Protein AF-0000000070242057 (afdb_homodimer)

pLDDT: mean 91.42, std 11.2, range [34.47, 98.81]

Foldseek 3Di:
DPPAFAEEEEEALPVVVQVVLQVLCVVRHRYHYHNFLVRLLVPDDQRHAEYEAEQDGPPHGSQNSQVSCVVVVHNYAYEHEYQDDDDPVCVPGDHDYYHHPPDDSVRSNLVVQLSVLVVVLVVLVVVLVVLVVVLVVCVVPDDPVVLVPDPVNVVSVVVNVVSVVVNVVSLVSNDPPCVSVVVVVVVD/DPPAFAEEEEEALPVVVQVVLQVLCVVRHRYHYHNFQVRLLVPDDQRHAEYEAEQDGPPHGSQNSQVSCVVVVHNYAYEYEYQDDDDPVCVPGDHDYYHHPPDDSVRSNLVVQLSVLVVVLVVLVVVLVVLVVVLVVCVVPDDPVVLVPDPVNVVSVVVNVVSVVVNVVSLVSNPPDCVSVVVVVVVD

Radius of gyration: 22.61 Å; Cα contacts (8 Å, |Δi|>4): 598; chains: 2; bounding box: 42×66×50 Å

Solvent-accessible surface area (backbone atoms only — not comparable to full-atom values): 19946 Å² total; per-residue (Å²): 123,79,86,62,61,56,24,34,36,34,30,23,59,49,58,72,59,35,52,50,54,43,61,70,43,46,86,74,30,46,65,46,79,22,62,29,26,65,49,34,59,69,67,60,54,80,74,37,42,32,32,40,28,26,43,85,36,74,98,35,26,25,64,54,43,53,48,50,45,58,74,69,64,44,85,46,40,34,29,40,46,24,74,67,73,75,53,81,73,53,74,80,50,90,51,45,38,67,43,56,53,86,71,51,68,70,57,53,50,50,52,52,49,23,52,52,27,51,54,48,40,54,52,47,52,54,49,47,46,28,51,35,26,49,52,37,40,42,62,74,73,46,56,68,68,60,47,73,70,30,65,65,52,52,49,51,55,49,50,51,55,50,49,46,53,50,47,48,54,33,45,69,45,33,45,73,66,49,46,38,54,51,53,47,55,58,45,100,125,80,86,60,63,57,23,36,37,34,30,22,60,49,57,71,59,34,52,50,54,43,61,72,44,46,84,74,30,45,66,47,77,23,60,29,25,66,51,34,59,68,66,59,54,81,74,37,41,33,34,40,29,25,42,85,36,73,98,35,26,25,62,55,43,53,49,50,45,59,73,69,65,43,86,46,41,34,29,39,46,23,74,66,74,74,54,80,71,54,73,78,49,91,51,46,37,67,44,55,53,85,72,50,70,69,55,53,50,49,53,53,50,28,52,51,30,52,54,48,43,54,53,47,52,53,48,47,47,29,53,38,28,48,51,40,41,42,59,73,70,46,54,69,69,59,48,74,70,28,66,66,52,51,50,52,54,51,49,51,55,50,50,46,52,48,47,48,54,35,45,63,50,30,60,51,60,55,46,38,54,53,52,47,54,59,46,99

Structure (mmCIF, N/CA/C/O backbone):
data_AF-0000000070242057-model_v1
#
loop_
_entity.id
_entity.type
_entity.pdbx_description
1 polymer 'Receiver box response regulator'
#
loop_
_atom_site.group_PDB
_atom_site.id
_atom_site.type_symbol
_atom_site.label_atom_id
_atom_site.label_alt_id
_atom_site.label_comp_id
_atom_site.label_asym_id
_atom_site.label_entity_id
_atom_site.label_seq_id
_atom_site.pdbx_PDB_ins_code
_atom_site.Cartn_x
_atom_site.Cartn_y
_atom_site.Cartn_z
_atom_site.occupancy
_atom_site.B_iso_or_equiv
_atom_site.auth_seq_id
_atom_site.auth_comp_id
_atom_site.auth_asym_id
_atom_site.auth_atom_id
_atom_site.pdbx_PDB_model_num
ATOM 1 N N . MET A 1 1 ? 15.43 2.992 0.849 1 34.66 1 MET A N 1
ATOM 2 C CA . MET A 1 1 ? 14.812 1.776 0.328 1 34.66 1 MET A CA 1
ATOM 3 C C . MET A 1 1 ? 15.789 0.606 0.378 1 34.66 1 MET A C 1
ATOM 5 O O . MET A 1 1 ? 16.844 0.65 -0.248 1 34.66 1 MET A O 1
ATOM 9 N N . THR A 1 2 ? 15.984 -0.044 1.344 1 42.56 2 THR A N 1
ATOM 10 C CA . THR A 1 2 ? 17.109 -0.967 1.451 1 42.56 2 THR A CA 1
ATOM 11 C C . THR A 1 2 ? 17.203 -1.849 0.209 1 42.56 2 THR A C 1
ATOM 13 O O . THR A 1 2 ? 16.188 -2.344 -0.289 1 42.56 2 THR A O 1
ATOM 16 N N . ASP A 1 3 ? 18.172 -1.497 -0.558 1 55.06 3 ASP A N 1
ATOM 17 C CA . ASP A 1 3 ? 18.844 -2.211 -1.637 1 55.06 3 ASP A CA 1
ATOM 18 C C . ASP A 1 3 ? 18.75 -3.723 -1.438 1 55.06 3 ASP A C 1
ATOM 20 O O . ASP A 1 3 ? 19.562 -4.477 -1.979 1 55.06 3 ASP A O 1
ATOM 24 N N . GLU A 1 4 ? 17.891 -4.09 -0.466 1 73.5 4 GLU A N 1
ATOM 25 C CA . GLU A 1 4 ? 18.031 -5.523 -0.214 1 73.5 4 GLU A CA 1
ATOM 26 C C . GLU A 1 4 ? 17.203 -6.34 -1.199 1 73.5 4 GLU A C 1
ATOM 28 O O . GLU A 1 4 ? 16.125 -5.902 -1.623 1 73.5 4 GLU A O 1
ATOM 33 N N . GLN A 1 5 ? 17.797 -7.289 -1.734 1 90.75 5 GLN A N 1
ATOM 34 C CA . GLN A 1 5 ? 17.188 -8.266 -2.623 1 90.75 5 GLN A CA 1
ATOM 35 C C . GLN A 1 5 ? 15.898 -8.82 -2.023 1 90.75 5 GLN A C 1
ATOM 37 O O . GLN A 1 5 ? 15.859 -9.188 -0.848 1 90.75 5 GLN A O 1
ATOM 42 N N . PRO A 1 6 ? 14.812 -8.719 -2.744 1 96.69 6 PRO A N 1
ATOM 43 C CA . PRO A 1 6 ? 13.57 -9.289 -2.217 1 96.69 6 PRO A CA 1
ATOM 44 C C . PRO A 1 6 ? 13.734 -10.75 -1.794 1 96.69 6 PRO A C 1
ATOM 46 O O . PRO A 1 6 ? 14.523 -11.484 -2.391 1 96.69 6 PRO A O 1
ATOM 49 N N . THR A 1 7 ? 13.047 -11.141 -0.817 1 98.06 7 THR A N 1
ATOM 50 C CA . THR A 1 7 ? 13.102 -12.5 -0.296 1 98.06 7 THR A CA 1
ATOM 51 C C . THR A 1 7 ? 11.898 -13.312 -0.778 1 98.06 7 THR A C 1
ATOM 53 O O . THR A 1 7 ? 10.75 -12.875 -0.644 1 98.06 7 THR A O 1
ATOM 56 N N . VAL A 1 8 ? 12.172 -14.508 -1.329 1 98.56 8 VAL A N 1
ATOM 57 C CA . VAL A 1 8 ? 11.133 -15.383 -1.854 1 98.56 8 VAL A CA 1
ATOM 58 C C . VAL A 1 8 ? 11.109 -16.688 -1.068 1 98.56 8 VAL A C 1
ATOM 60 O O . VAL A 1 8 ? 12.156 -17.328 -0.877 1 98.56 8 VAL A O 1
ATOM 63 N N . LEU A 1 9 ? 9.961 -17.062 -0.534 1 98.81 9 LEU A N 1
ATOM 64 C CA . LEU A 1 9 ? 9.773 -18.359 0.116 1 98.81 9 LEU A CA 1
ATOM 65 C C . LEU A 1 9 ? 9.125 -19.359 -0.834 1 98.81 9 LEU A C 1
ATOM 67 O O . LEU A 1 9 ? 8.023 -19.109 -1.338 1 98.81 9 LEU A O 1
ATOM 71 N N . VAL A 1 10 ? 9.82 -20.422 -1.134 1 98.81 10 VAL A N 1
ATOM 72 C CA . VAL A 1 10 ? 9.281 -21.5 -1.978 1 98.81 10 VAL A CA 1
ATOM 73 C C . VAL A 1 10 ? 8.766 -22.625 -1.104 1 98.81 10 VAL A C 1
ATOM 75 O O . VAL A 1 10 ? 9.516 -23.203 -0.312 1 98.81 10 VAL A O 1
ATOM 78 N N . VAL A 1 11 ? 7.457 -22.969 -1.276 1 98.81 11 VAL A N 1
ATOM 79 C CA . VAL A 1 11 ? 6.809 -23.953 -0.419 1 98.81 11 VAL A CA 1
ATOM 80 C C . VAL A 1 11 ? 6.227 -25.078 -1.272 1 98.81 11 VAL A C 1
ATOM 82 O O . VAL A 1 11 ? 5.293 -24.859 -2.049 1 98.81 11 VAL A O 1
ATOM 85 N N . ASP A 1 12 ? 6.691 -26.219 -1.149 1 98.44 12 ASP A N 1
ATOM 86 C CA . ASP A 1 12 ? 6.227 -27.422 -1.842 1 98.44 12 ASP A CA 1
ATOM 87 C C . ASP A 1 12 ? 6.633 -28.688 -1.089 1 98.44 12 ASP A C 1
ATOM 89 O O . ASP A 1 12 ? 7.754 -28.766 -0.578 1 98.44 12 ASP A O 1
ATOM 93 N N . ASP A 1 13 ? 5.742 -29.656 -1.029 1 98.12 13 ASP A N 1
ATOM 94 C CA . ASP A 1 13 ? 6.066 -30.859 -0.264 1 98.12 13 ASP A CA 1
ATOM 95 C C . ASP A 1 13 ? 6.926 -31.812 -1.085 1 98.12 13 ASP A C 1
ATOM 97 O O . ASP A 1 13 ? 7.391 -32.844 -0.571 1 98.12 13 ASP A O 1
ATOM 101 N N . GLU A 1 14 ? 7.141 -31.578 -2.328 1 97.44 14 GLU A N 1
ATOM 102 C CA . GLU A 1 14 ? 8.078 -32.312 -3.162 1 97.44 14 GLU A CA 1
ATOM 103 C C . GLU A 1 14 ? 9.445 -31.641 -3.195 1 97.44 14 GLU A C 1
ATOM 105 O O . GLU A 1 14 ? 9.656 -30.688 -3.957 1 97.44 14 GLU A O 1
ATOM 110 N N . PRO A 1 15 ? 10.43 -32.125 -2.432 1 97.81 15 PRO A N 1
ATOM 111 C CA . PRO A 1 15 ? 11.727 -31.469 -2.258 1 97.81 15 PRO A CA 1
ATOM 112 C C . PRO A 1 15 ? 12.422 -31.188 -3.586 1 97.81 15 PRO A C 1
ATOM 114 O O . PRO A 1 15 ? 13.055 -30.141 -3.74 1 97.81 15 PRO A O 1
ATOM 117 N N . GLU A 1 16 ? 12.32 -32.156 -4.539 1 97.81 16 GLU A N 1
ATOM 118 C CA . GLU A 1 16 ? 12.977 -31.969 -5.828 1 97.81 16 GLU A CA 1
ATOM 119 C C . GLU A 1 16 ? 12.453 -30.734 -6.547 1 97.81 16 GLU A C 1
ATOM 121 O O . GLU A 1 16 ? 13.227 -29.953 -7.105 1 97.81 16 GLU A O 1
ATOM 126 N N . LEU A 1 17 ? 11.211 -30.594 -6.5 1 97.69 17 LEU A N 1
ATOM 127 C CA . LEU A 1 17 ? 10.586 -29.453 -7.152 1 97.69 17 LEU A CA 1
ATOM 128 C C . LEU A 1 17 ? 10.906 -28.156 -6.406 1 97.69 17 LEU A C 1
ATOM 130 O O . LEU A 1 17 ? 11.188 -27.125 -7.023 1 97.69 17 LEU A O 1
ATOM 134 N N . THR A 1 18 ? 10.797 -28.188 -5.082 1 98.19 18 THR A N 1
ATOM 135 C CA . THR A 1 18 ? 11.125 -27.047 -4.238 1 98.19 18 THR A CA 1
ATOM 136 C C . THR A 1 18 ? 12.539 -26.547 -4.527 1 98.19 18 THR A C 1
ATOM 138 O O . THR A 1 18 ? 12.75 -25.359 -4.746 1 98.19 18 THR A O 1
ATOM 141 N N . ASP A 1 19 ? 13.477 -27.453 -4.598 1 98.44 19 ASP A N 1
ATOM 142 C CA . ASP A 1 19 ? 14.883 -27.125 -4.828 1 98.44 19 ASP A CA 1
ATOM 143 C C . ASP A 1 19 ? 15.086 -26.562 -6.238 1 98.44 19 ASP A C 1
ATOM 145 O O . ASP A 1 19 ? 15.891 -25.656 -6.441 1 98.44 19 ASP A O 1
ATOM 149 N N . LEU A 1 20 ? 14.375 -27.172 -7.184 1 98.44 20 LEU A N 1
ATOM 150 C CA . LEU A 1 20 ? 14.477 -26.719 -8.562 1 98.44 20 LEU A CA 1
ATOM 151 C C . LEU A 1 20 ? 14.023 -25.266 -8.695 1 98.44 20 LEU A C 1
ATOM 153 O O . LEU A 1 20 ? 14.742 -24.438 -9.266 1 98.44 20 LEU A O 1
ATOM 157 N N . TYR A 1 21 ? 12.875 -24.953 -8.133 1 98.56 21 TYR A N 1
ATOM 158 C CA . TYR A 1 21 ? 12.352 -23.594 -8.188 1 98.56 21 TYR A CA 1
ATOM 159 C C . TYR A 1 21 ? 13.289 -22.625 -7.477 1 98.56 21 TYR A C 1
ATOM 161 O O . TYR A 1 21 ? 13.516 -21.5 -7.949 1 98.56 21 TYR A O 1
ATOM 169 N N . ALA A 1 22 ? 13.805 -23.031 -6.336 1 98.62 22 ALA A N 1
ATOM 170 C CA . ALA A 1 22 ? 14.758 -22.188 -5.598 1 98.62 22 ALA A CA 1
ATOM 171 C C . ALA A 1 22 ? 15.977 -21.859 -6.457 1 98.62 22 ALA A C 1
ATOM 173 O O . ALA A 1 22 ? 16.406 -20.703 -6.527 1 98.62 22 ALA A O 1
ATOM 174 N N . THR A 1 23 ? 16.484 -22.828 -7.148 1 98.38 23 THR A N 1
ATOM 175 C CA . THR A 1 23 ? 17.656 -22.656 -8 1 98.38 23 THR A CA 1
ATOM 176 C C . THR A 1 23 ? 17.375 -21.656 -9.125 1 98.38 23 THR A C 1
ATOM 178 O O . THR A 1 23 ? 18.203 -20.812 -9.438 1 98.38 23 THR A O 1
ATOM 181 N N . TRP A 1 24 ? 16.156 -21.797 -9.703 1 98.25 24 TRP A N 1
ATOM 182 C CA . TRP A 1 24 ? 15.773 -20.922 -10.797 1 98.25 24 TRP A CA 1
ATOM 183 C C . TRP A 1 24 ? 15.766 -19.453 -10.344 1 98.25 24 TRP A C 1
ATOM 185 O O . TRP A 1 24 ? 16.078 -18.562 -11.133 1 98.25 24 TRP A O 1
ATOM 195 N N . LEU A 1 25 ? 15.469 -19.234 -9.039 1 98.25 25 LEU A N 1
ATOM 196 C CA . LEU A 1 25 ? 15.18 -17.875 -8.578 1 98.25 25 LEU A CA 1
ATOM 197 C C . LEU A 1 25 ? 16.391 -17.281 -7.859 1 98.25 25 LEU A C 1
ATOM 199 O O . LEU A 1 25 ? 16.438 -16.062 -7.641 1 98.25 25 LEU A O 1
ATOM 203 N N . GLU A 1 26 ? 17.391 -17.984 -7.535 1 96.69 26 GLU A N 1
ATOM 204 C CA . GLU A 1 26 ? 18.5 -17.609 -6.664 1 96.69 26 GLU A CA 1
ATOM 205 C C . GLU A 1 26 ? 19.328 -16.484 -7.285 1 96.69 26 GLU A C 1
ATOM 207 O O . GLU A 1 26 ? 20 -15.734 -6.574 1 96.69 26 GLU A O 1
ATOM 212 N N . SER A 1 27 ? 19.312 -16.359 -8.57 1 94.06 27 SER A N 1
ATOM 213 C CA . SER A 1 27 ? 20.125 -15.352 -9.234 1 94.06 27 SER A CA 1
ATOM 214 C C . SER A 1 27 ? 19.625 -13.945 -8.945 1 94.06 27 SER A C 1
ATOM 216 O O . SER A 1 27 ? 20.391 -12.984 -8.992 1 94.06 27 SER A O 1
ATOM 218 N N . GLY A 1 28 ? 18.406 -13.844 -8.609 1 95.38 28 GLY A N 1
ATOM 219 C CA . GLY A 1 28 ? 17.859 -12.5 -8.484 1 95.38 28 GLY A CA 1
ATOM 220 C C . GLY A 1 28 ? 17.234 -12.234 -7.133 1 95.38 28 GLY A C 1
ATOM 221 O O . GLY A 1 28 ? 16.891 -11.094 -6.812 1 95.38 28 GLY A O 1
ATOM 222 N N . TYR A 1 29 ? 17.109 -13.297 -6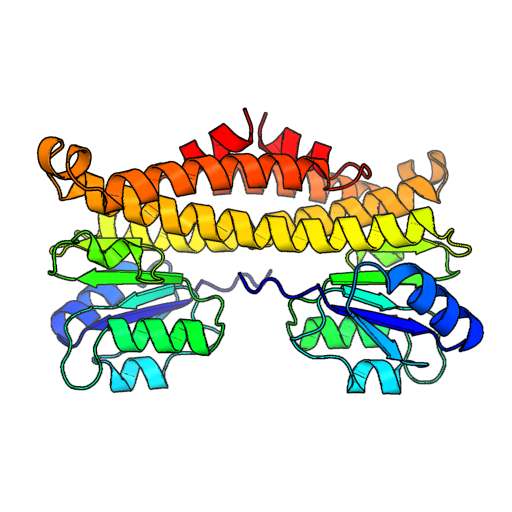.324 1 97.88 29 TYR A N 1
ATOM 223 C CA . TYR A 1 29 ? 16.359 -13.148 -5.082 1 97.88 29 TYR A CA 1
ATOM 224 C C . TYR A 1 29 ? 17.047 -13.891 -3.939 1 97.88 29 TYR A C 1
ATOM 226 O O . TYR A 1 29 ? 17.875 -14.766 -4.172 1 97.88 29 TYR A O 1
ATOM 234 N N . ASP A 1 30 ? 16.875 -13.438 -2.721 1 97.94 30 ASP A N 1
ATOM 235 C CA . ASP A 1 30 ? 17.141 -14.266 -1.548 1 97.94 30 ASP A CA 1
ATOM 236 C C . ASP A 1 30 ? 16.062 -15.336 -1.371 1 97.94 30 ASP A C 1
ATOM 238 O O . ASP A 1 30 ? 14.898 -15.008 -1.106 1 97.94 30 ASP A O 1
ATOM 242 N N . VAL A 1 31 ? 16.422 -16.547 -1.533 1 98.5 31 VAL A N 1
ATOM 243 C CA . VAL A 1 31 ? 15.406 -17.594 -1.598 1 98.5 31 VAL A CA 1
ATOM 244 C C . VAL A 1 31 ? 15.477 -18.453 -0.337 1 98.5 31 VAL A C 1
ATOM 246 O O . VAL A 1 31 ? 16.562 -18.859 0.096 1 98.5 31 VAL A O 1
ATOM 249 N N . ARG A 1 32 ? 14.375 -18.672 0.266 1 98.44 32 ARG A N 1
ATOM 250 C CA . ARG A 1 32 ? 14.164 -19.625 1.349 1 98.44 32 ARG A CA 1
ATOM 251 C C . ARG A 1 32 ? 13.219 -20.734 0.918 1 98.44 32 ARG A C 1
ATOM 253 O O . ARG A 1 32 ? 12.438 -20.578 -0.021 1 98.44 32 ARG A O 1
ATOM 260 N N . THR A 1 33 ? 13.359 -21.844 1.621 1 98.62 33 THR A N 1
ATOM 261 C CA . THR A 1 33 ? 12.555 -22.984 1.222 1 98.62 33 THR A CA 1
ATOM 262 C C . THR A 1 33 ? 11.812 -23.578 2.424 1 98.62 33 THR A C 1
ATOM 264 O O . THR A 1 33 ? 12.242 -23.406 3.566 1 98.62 33 THR A O 1
ATOM 267 N N . ALA A 1 34 ? 10.672 -24.078 2.182 1 98.69 34 ALA A N 1
ATOM 268 C CA . ALA A 1 34 ? 9.891 -24.906 3.092 1 98.69 34 ALA A CA 1
ATOM 269 C C . ALA A 1 34 ? 9.352 -26.156 2.381 1 98.69 34 ALA A C 1
ATOM 271 O O . ALA A 1 34 ? 8.773 -26.047 1.296 1 98.69 34 ALA A O 1
ATOM 272 N N . TYR A 1 35 ? 9.445 -27.312 2.934 1 98.38 35 TYR A N 1
ATOM 273 C CA . TYR A 1 35 ? 9.148 -28.562 2.254 1 98.38 35 TYR A CA 1
ATOM 274 C C . TYR A 1 35 ? 7.797 -29.109 2.699 1 98.38 35 TYR A C 1
ATOM 276 O O . TYR A 1 35 ? 7.559 -30.328 2.629 1 98.38 35 TYR A O 1
ATOM 284 N N . GLY A 1 36 ? 6.984 -28.234 3.186 1 97.75 36 GLY A N 1
ATOM 285 C CA . GLY A 1 36 ? 5.633 -28.562 3.613 1 97.75 36 GLY A CA 1
ATOM 286 C C . GLY A 1 36 ? 4.922 -27.406 4.285 1 97.75 36 GLY A C 1
ATOM 287 O O . GLY A 1 36 ? 5.531 -26.359 4.547 1 97.75 36 GLY A O 1
ATOM 288 N N . GLY A 1 37 ? 3.617 -27.594 4.57 1 97.62 37 GLY A N 1
ATOM 289 C CA . GLY A 1 37 ? 2.771 -26.547 5.137 1 97.62 37 GLY A CA 1
ATOM 290 C C . GLY A 1 37 ? 3.227 -26.094 6.508 1 97.62 37 GLY A C 1
ATOM 291 O O . GLY A 1 37 ? 3.396 -24.891 6.746 1 97.62 37 GLY A O 1
ATOM 292 N N . PRO A 1 38 ? 3.438 -27.141 7.395 1 97.88 38 PRO A N 1
ATOM 293 C CA . PRO A 1 38 ? 3.842 -26.75 8.75 1 97.88 38 PRO A CA 1
ATOM 294 C C . PRO A 1 38 ? 5.145 -25.953 8.766 1 97.88 38 PRO A C 1
ATOM 296 O O . PRO A 1 38 ? 5.242 -24.938 9.477 1 97.88 38 PRO A O 1
ATOM 299 N N . GLU A 1 39 ? 6.062 -26.328 7.965 1 98.12 39 GLU A N 1
ATOM 300 C CA . GLU A 1 39 ? 7.332 -25.609 7.875 1 98.12 39 GLU A CA 1
ATOM 301 C C . GLU A 1 39 ? 7.141 -24.219 7.281 1 98.12 39 GLU A C 1
ATOM 303 O O . GLU A 1 39 ? 7.797 -23.266 7.703 1 98.12 39 GLU A O 1
ATOM 308 N N . ALA A 1 40 ? 6.301 -24.125 6.281 1 98.5 40 ALA A N 1
ATOM 309 C CA . ALA A 1 40 ? 6.008 -22.844 5.664 1 98.5 40 ALA A CA 1
ATOM 310 C C . ALA A 1 40 ? 5.469 -21.844 6.691 1 98.5 40 ALA A C 1
ATOM 312 O O . ALA A 1 40 ? 5.93 -20.703 6.766 1 98.5 40 ALA A O 1
ATOM 313 N N . VAL A 1 41 ? 4.496 -22.266 7.547 1 97.62 41 VAL A N 1
ATOM 314 C CA . VAL A 1 41 ? 3.875 -21.422 8.562 1 97.62 41 VAL A CA 1
ATOM 315 C C . VAL A 1 41 ? 4.93 -20.953 9.562 1 97.62 41 VAL A C 1
ATOM 317 O O . VAL A 1 41 ? 4.918 -19.797 10 1 97.62 41 VAL A O 1
ATOM 320 N N . GLU A 1 42 ? 5.844 -21.812 9.852 1 97.25 42 GLU A N 1
ATOM 321 C CA . GLU A 1 42 ? 6.914 -21.484 10.789 1 97.25 42 GLU A CA 1
ATOM 322 C C . GLU A 1 42 ? 7.875 -20.453 10.203 1 97.25 42 GLU A C 1
ATOM 324 O O . GLU A 1 42 ? 8.391 -19.609 10.922 1 97.25 42 GLU A O 1
ATOM 329 N N . ARG A 1 43 ? 8.078 -20.516 8.938 1 97.06 43 ARG A N 1
ATOM 330 C CA . ARG A 1 43 ? 9.102 -19.703 8.297 1 97.06 43 ARG A CA 1
ATOM 331 C C . ARG A 1 43 ? 8.539 -18.359 7.848 1 97.06 43 ARG A C 1
ATOM 333 O O . ARG A 1 43 ? 9.289 -17.406 7.605 1 97.06 43 ARG A O 1
ATOM 340 N N . LEU A 1 44 ? 7.305 -18.297 7.727 1 96.75 44 LEU A N 1
ATOM 341 C CA . LEU A 1 44 ? 6.664 -17.062 7.289 1 96.75 44 LEU A CA 1
ATOM 342 C C . LEU A 1 44 ? 6.895 -15.945 8.305 1 96.75 44 LEU A C 1
ATOM 344 O O . LEU A 1 44 ? 6.77 -16.156 9.516 1 96.75 44 LEU A O 1
ATOM 348 N N . ASN A 1 45 ? 7.305 -14.789 7.859 1 94.56 45 ASN A N 1
ATOM 349 C CA . ASN A 1 45 ? 7.473 -13.586 8.664 1 94.56 45 ASN A CA 1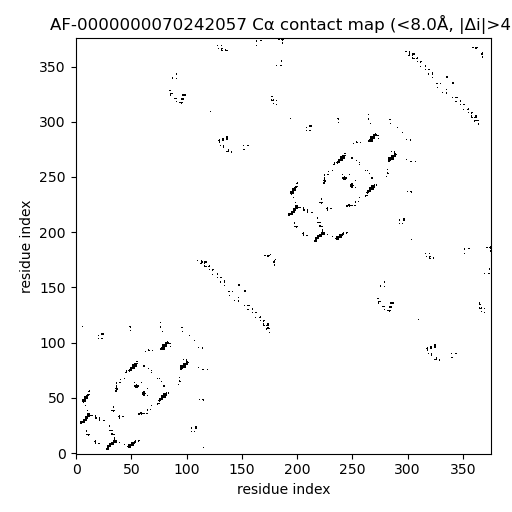
ATOM 350 C C . ASN A 1 45 ? 7.422 -12.328 7.797 1 94.56 45 ASN A C 1
ATOM 352 O O . ASN A 1 45 ? 7.188 -12.406 6.59 1 94.56 45 ASN A O 1
ATOM 356 N N . GLU A 1 46 ? 7.703 -11.203 8.375 1 89.69 46 GLU A N 1
ATOM 357 C CA . GLU A 1 46 ? 7.52 -9.914 7.719 1 89.69 46 GLU A CA 1
ATOM 358 C C . GLU A 1 46 ? 8.586 -9.688 6.652 1 89.69 46 GLU A C 1
ATOM 360 O O . GLU A 1 46 ? 8.445 -8.805 5.801 1 89.69 46 GLU A O 1
ATOM 365 N N . ASP A 1 47 ? 9.656 -10.508 6.676 1 93.12 47 ASP A N 1
ATOM 366 C CA . ASP A 1 47 ? 10.773 -10.289 5.766 1 93.12 47 ASP A CA 1
ATOM 367 C C . ASP A 1 47 ? 10.539 -10.992 4.43 1 93.12 47 ASP A C 1
ATOM 369 O O . ASP A 1 47 ? 11.281 -10.773 3.469 1 93.12 47 ASP A O 1
ATOM 373 N N . ILE A 1 48 ? 9.547 -11.828 4.363 1 97.12 48 ILE A N 1
ATOM 374 C CA . ILE A 1 48 ? 9.242 -12.531 3.119 1 97.12 48 ILE A CA 1
ATOM 375 C C . ILE A 1 48 ? 8.414 -11.625 2.207 1 97.12 48 ILE A C 1
ATOM 377 O O . ILE A 1 48 ? 7.332 -11.172 2.582 1 97.12 48 ILE A O 1
ATOM 381 N N . ASP A 1 49 ? 8.945 -11.414 1.014 1 97.31 49 ASP A N 1
ATOM 382 C CA . ASP A 1 49 ? 8.258 -10.531 0.082 1 97.31 49 ASP A CA 1
ATOM 383 C C . ASP A 1 49 ? 7.262 -11.305 -0.78 1 97.31 49 ASP A C 1
ATOM 385 O O . ASP A 1 49 ? 6.156 -10.828 -1.041 1 97.31 49 ASP A O 1
ATOM 389 N N . VAL A 1 50 ? 7.695 -12.445 -1.191 1 97.94 50 VAL A N 1
ATOM 390 C CA . VAL A 1 50 ? 6.867 -13.281 -2.051 1 97.94 50 VAL A CA 1
ATOM 391 C C . VAL A 1 50 ? 6.914 -14.727 -1.56 1 97.94 50 VAL A C 1
ATOM 393 O O . VAL A 1 50 ? 7.977 -15.227 -1.168 1 97.94 50 VAL A O 1
ATOM 396 N N . ALA A 1 51 ? 5.809 -15.391 -1.579 1 98.69 51 ALA A N 1
ATOM 397 C CA . ALA A 1 51 ? 5.75 -16.812 -1.293 1 98.69 51 ALA A CA 1
ATOM 398 C C . ALA A 1 51 ? 5.145 -17.594 -2.463 1 98.69 51 ALA A C 1
ATOM 400 O O . ALA A 1 51 ? 4.082 -17.219 -2.969 1 98.69 51 ALA A O 1
ATOM 401 N N . LEU A 1 52 ? 5.84 -18.547 -2.949 1 98.75 52 LEU A N 1
ATOM 402 C CA . LEU A 1 52 ? 5.312 -19.547 -3.883 1 98.75 52 LEU A CA 1
ATOM 403 C C . LEU A 1 52 ? 4.805 -20.781 -3.141 1 98.75 52 LEU A C 1
ATOM 405 O O . LEU A 1 52 ? 5.582 -21.469 -2.477 1 98.75 52 LEU A O 1
ATOM 409 N N . VAL A 1 53 ? 3.541 -21.047 -3.279 1 98.75 53 VAL A N 1
ATOM 410 C CA . VAL A 1 53 ? 2.951 -22.047 -2.391 1 98.75 53 VAL A CA 1
ATOM 411 C C . VAL A 1 53 ? 2.205 -23.094 -3.211 1 98.75 53 VAL A C 1
ATOM 413 O O . VAL A 1 53 ? 1.321 -22.75 -4.004 1 98.75 53 VAL A O 1
ATOM 416 N N . ASP A 1 54 ? 2.549 -24.359 -3.043 1 98.44 54 ASP A N 1
ATOM 417 C CA . ASP A 1 54 ? 1.734 -25.453 -3.566 1 98.44 54 ASP A CA 1
ATOM 418 C C . ASP A 1 54 ? 0.437 -25.594 -2.775 1 98.44 54 ASP A C 1
ATOM 420 O O . ASP A 1 54 ? 0.445 -25.547 -1.544 1 98.44 54 ASP A O 1
ATOM 424 N N . ARG A 1 55 ? -0.616 -25.781 -3.426 1 96.75 55 ARG A N 1
ATOM 425 C CA . ARG A 1 55 ? -1.92 -25.828 -2.771 1 96.75 55 ARG A CA 1
ATOM 426 C C . ARG A 1 55 ? -2.15 -27.172 -2.09 1 96.75 55 ARG A C 1
ATOM 428 O O . ARG A 1 55 ? -2.693 -27.234 -0.985 1 96.75 55 ARG A O 1
ATOM 435 N N . LEU A 1 56 ? -1.782 -28.234 -2.824 1 96.56 56 LEU A N 1
ATOM 436 C CA . LEU A 1 56 ? -2.033 -29.578 -2.293 1 96.56 56 LEU A CA 1
ATOM 437 C C . LEU A 1 56 ? -0.816 -30.094 -1.535 1 96.56 56 LEU A C 1
ATOM 439 O O . LEU A 1 56 ? 0.195 -30.453 -2.145 1 96.56 56 LEU A O 1
ATOM 443 N N . MET A 1 57 ? -0.866 -30.031 -0.311 1 97.56 57 MET A N 1
ATOM 444 C CA . MET A 1 57 ? 0.162 -30.578 0.573 1 97.56 57 MET A CA 1
ATOM 445 C C . MET A 1 57 ? -0.467 -31.297 1.76 1 97.56 57 MET A C 1
ATOM 447 O O . MET A 1 57 ? -1.547 -30.922 2.219 1 97.56 57 MET A O 1
ATOM 451 N N . PRO A 1 58 ? 0.217 -32.375 2.268 1 96.12 58 PRO A N 1
ATOM 452 C CA . PRO A 1 58 ? -0.301 -33.062 3.453 1 96.12 58 PRO A CA 1
ATOM 453 C C . PRO A 1 58 ? -0.228 -32.188 4.715 1 96.12 58 PRO A C 1
ATOM 455 O O . PRO A 1 58 ? 0.578 -31.25 4.781 1 96.12 58 PRO A O 1
ATOM 458 N N . GLN A 1 59 ? -1.159 -32.531 5.746 1 95.06 59 GLN A N 1
ATOM 459 C CA . GLN A 1 59 ? -1.21 -31.859 7.039 1 95.06 59 GLN A CA 1
ATOM 460 C C . GLN A 1 59 ? -1.752 -30.453 6.902 1 95.06 59 GLN A C 1
ATOM 462 O O . GLN A 1 59 ? -2.961 -30.25 6.766 1 95.06 59 GLN A O 1
ATOM 467 N N . THR A 1 60 ? -0.843 -29.516 6.523 1 95.56 60 THR A N 1
ATOM 468 C CA . THR A 1 60 ? -1.24 -28.125 6.273 1 95.56 60 THR A CA 1
ATOM 469 C C . THR A 1 60 ? -1.217 -27.828 4.777 1 95.56 60 THR A C 1
ATOM 471 O O . THR A 1 60 ? -0.154 -27.844 4.152 1 95.56 60 THR A O 1
ATOM 474 N N . SER A 1 61 ? -2.359 -27.5 4.277 1 96.25 61 SER A N 1
ATOM 475 C CA . SER A 1 61 ? -2.486 -27.266 2.842 1 96.25 61 SER A CA 1
ATOM 476 C C . SER A 1 61 ? -1.985 -25.875 2.465 1 96.25 61 SER A C 1
ATOM 478 O O . SER A 1 61 ? -1.789 -25.031 3.334 1 96.25 61 SER A O 1
ATOM 480 N N . GLY A 1 62 ? -1.771 -25.672 1.194 1 97.56 62 GLY A N 1
ATOM 481 C CA . GLY A 1 62 ? -1.4 -24.359 0.723 1 97.56 62 GLY A CA 1
ATOM 482 C C . GLY A 1 62 ? -2.438 -23.297 1.044 1 97.56 62 GLY A C 1
ATOM 483 O O . GLY A 1 62 ? -2.092 -22.141 1.334 1 97.56 62 GLY A O 1
ATOM 484 N N . ASP A 1 63 ? -3.734 -23.641 1.015 1 96.31 63 ASP A N 1
ATOM 485 C CA . ASP A 1 63 ? -4.805 -22.719 1.38 1 96.31 63 ASP A CA 1
ATOM 486 C C . ASP A 1 63 ? -4.66 -22.25 2.83 1 96.31 63 ASP A C 1
ATOM 488 O O . ASP A 1 63 ? -4.895 -21.094 3.143 1 96.31 63 ASP A O 1
ATOM 492 N N . GLU A 1 64 ? -4.312 -23.188 3.646 1 97.12 64 GLU A N 1
ATOM 493 C CA . GLU A 1 64 ? -4.121 -22.859 5.055 1 97.12 64 GLU A CA 1
ATOM 494 C C . GLU A 1 64 ? -2.904 -21.969 5.254 1 97.12 64 GLU A C 1
ATOM 496 O O . GLU A 1 64 ? -2.924 -21.062 6.094 1 97.12 64 GLU A O 1
ATOM 501 N N . VAL A 1 65 ? -1.854 -22.25 4.488 1 97.81 65 VAL A N 1
ATOM 502 C CA . VAL A 1 65 ? -0.684 -21.375 4.523 1 97.81 65 VAL A CA 1
ATOM 503 C C . VAL A 1 65 ? -1.082 -19.953 4.113 1 97.81 65 VAL A C 1
ATOM 505 O O . VAL A 1 65 ? -0.701 -18.984 4.77 1 97.81 65 VAL A O 1
ATOM 508 N N . LEU A 1 66 ? -1.821 -19.812 3.014 1 97.44 66 LEU A N 1
ATOM 509 C CA . LEU A 1 66 ? -2.34 -18.547 2.537 1 97.44 66 LEU A CA 1
ATOM 510 C C . LEU A 1 66 ? -3.127 -17.828 3.633 1 97.44 66 LEU A C 1
ATOM 512 O O . LEU A 1 66 ? -2.928 -16.641 3.875 1 97.44 66 LEU A O 1
ATOM 516 N N . ASP A 1 67 ? -3.98 -18.578 4.324 1 96.31 67 ASP A N 1
ATOM 517 C CA . ASP A 1 67 ? -4.785 -18.016 5.406 1 96.31 67 ASP A CA 1
ATOM 518 C C . ASP A 1 67 ? -3.9 -17.453 6.516 1 96.31 67 ASP A C 1
ATOM 520 O O . ASP A 1 67 ? -4.207 -16.406 7.094 1 96.31 67 ASP A O 1
ATOM 524 N N . HIS A 1 68 ? -2.871 -18.141 6.809 1 95.94 68 HIS A N 1
ATOM 525 C CA . HIS A 1 68 ? -1.94 -17.703 7.84 1 95.94 68 HIS A CA 1
ATOM 526 C C . HIS A 1 68 ? -1.28 -16.375 7.453 1 95.94 68 HIS A C 1
ATOM 528 O O . HIS A 1 68 ? -1.147 -15.477 8.281 1 95.94 68 HIS A O 1
ATOM 534 N N . VAL A 1 69 ? -0.84 -16.281 6.219 1 95.88 69 VAL A N 1
ATOM 535 C CA . VAL A 1 69 ? -0.207 -15.062 5.723 1 95.88 69 VAL A CA 1
ATOM 536 C C . VAL A 1 69 ? -1.154 -13.875 5.898 1 95.88 69 VAL A C 1
ATOM 538 O O . VAL A 1 69 ? -0.75 -12.82 6.379 1 95.88 69 VAL A O 1
ATOM 541 N N . ARG A 1 70 ? -2.43 -14.055 5.602 1 94.88 70 ARG A N 1
ATOM 542 C CA . ARG A 1 70 ? -3.418 -12.984 5.625 1 94.88 70 ARG A CA 1
ATOM 543 C C . ARG A 1 70 ? -3.822 -12.641 7.055 1 94.88 70 ARG A C 1
ATOM 545 O O . ARG A 1 70 ? -3.988 -11.469 7.395 1 94.88 70 ARG A O 1
ATOM 552 N N . ALA A 1 71 ? -3.912 -13.672 7.859 1 93.06 71 ALA A N 1
ATOM 553 C CA . ALA A 1 71 ? -4.281 -13.461 9.258 1 93.06 71 ALA A CA 1
ATOM 554 C C . ALA A 1 71 ? -3.205 -12.656 9.992 1 93.06 71 ALA A C 1
ATOM 556 O O . ALA A 1 71 ? -3.514 -11.859 10.875 1 93.06 71 ALA A O 1
ATOM 557 N N . ALA A 1 72 ? -1.984 -12.867 9.586 1 90.81 72 ALA A N 1
ATOM 558 C CA . ALA A 1 72 ? -0.868 -12.188 10.234 1 90.81 72 ALA A CA 1
ATOM 559 C C . ALA A 1 72 ? -0.673 -10.781 9.664 1 90.81 72 ALA A C 1
ATOM 561 O O . ALA A 1 72 ? 0.144 -10.008 10.164 1 90.81 72 ALA A O 1
ATOM 562 N N . ASP A 1 73 ? -1.426 -10.469 8.578 1 87.06 73 ASP A N 1
ATOM 563 C CA . ASP A 1 73 ? -1.39 -9.172 7.914 1 87.06 73 ASP A CA 1
ATOM 564 C C . ASP A 1 73 ? 0.01 -8.867 7.383 1 87.06 73 ASP A C 1
ATOM 566 O O . ASP A 1 73 ? 0.495 -7.738 7.512 1 87.06 73 ASP A O 1
ATOM 570 N N . TYR A 1 74 ? 0.716 -9.898 6.918 1 88.25 74 TYR A N 1
ATOM 571 C CA . TYR A 1 74 ? 2.002 -9.703 6.258 1 88.25 74 TYR A CA 1
ATOM 572 C C . TYR A 1 74 ? 1.819 -9.062 4.887 1 88.25 74 TYR A C 1
ATOM 574 O O . TYR A 1 74 ? 0.856 -9.367 4.18 1 88.25 74 TYR A O 1
ATOM 582 N N . ASP A 1 75 ? 2.752 -8.188 4.531 1 88.12 75 ASP A N 1
ATOM 583 C CA . ASP A 1 75 ? 2.758 -7.625 3.188 1 88.12 75 ASP A CA 1
ATOM 584 C C . ASP A 1 75 ? 3.375 -8.602 2.186 1 88.12 75 ASP A C 1
ATOM 586 O O . ASP A 1 75 ? 4.008 -8.18 1.214 1 88.12 75 ASP A O 1
ATOM 590 N N . CYS A 1 76 ? 3.213 -9.812 2.404 1 95.31 76 CYS A N 1
ATOM 591 C CA . CYS A 1 76 ? 3.752 -10.875 1.561 1 95.31 76 CYS A CA 1
ATOM 592 C C . CYS A 1 76 ? 2.805 -11.188 0.408 1 95.31 76 CYS A C 1
ATOM 594 O O . CYS A 1 76 ? 1.62 -11.445 0.626 1 95.31 76 CYS A O 1
ATOM 596 N N . ARG A 1 77 ? 3.34 -11.102 -0.802 1 96.38 77 ARG A N 1
ATOM 597 C CA . ARG A 1 77 ? 2.562 -11.531 -1.961 1 96.38 77 ARG A CA 1
ATOM 598 C C . ARG A 1 77 ? 2.631 -13.047 -2.139 1 96.38 77 ARG A C 1
ATOM 600 O O . ARG A 1 77 ? 3.705 -13.641 -2.035 1 96.38 77 ARG A O 1
ATOM 607 N N . VAL A 1 78 ? 1.468 -13.656 -2.41 1 97.81 78 VAL A N 1
ATOM 608 C CA . VAL A 1 78 ? 1.44 -15.117 -2.465 1 97.81 78 VAL A CA 1
ATOM 609 C C . VAL A 1 78 ? 1.011 -15.57 -3.857 1 97.81 78 VAL A C 1
ATOM 611 O O . VAL A 1 78 ? -0.034 -15.156 -4.359 1 97.81 78 VAL A O 1
ATOM 614 N N . ALA A 1 79 ? 1.782 -16.359 -4.461 1 97.44 79 ALA A N 1
ATOM 615 C CA . ALA A 1 79 ? 1.432 -17.078 -5.684 1 97.44 79 ALA A CA 1
ATOM 616 C C . ALA A 1 79 ? 1.179 -18.562 -5.395 1 97.44 79 ALA A C 1
ATOM 618 O O . ALA A 1 79 ? 2.037 -19.234 -4.832 1 97.44 79 ALA A O 1
ATOM 619 N N . MET A 1 80 ? -0.008 -19 -5.703 1 97.94 80 MET A N 1
ATOM 620 C CA . MET A 1 80 ? -0.25 -20.438 -5.691 1 97.94 80 MET A CA 1
ATOM 621 C C . MET A 1 80 ? 0.37 -21.109 -6.914 1 97.94 80 MET A C 1
ATOM 623 O O . MET A 1 80 ? 0.083 -20.719 -8.047 1 97.94 80 MET A O 1
ATOM 627 N N . VAL A 1 81 ? 1.304 -22.016 -6.742 1 97.94 81 VAL A N 1
ATOM 628 C CA . VAL A 1 81 ? 1.909 -22.797 -7.805 1 97.94 81 VAL A CA 1
ATOM 629 C C . VAL A 1 81 ? 1.505 -24.266 -7.652 1 97.94 81 VAL A C 1
ATOM 631 O O . VAL A 1 81 ? 2.057 -24.984 -6.816 1 97.94 81 VAL A O 1
ATOM 634 N N . THR A 1 82 ? 0.571 -24.688 -8.477 1 97.25 82 THR A N 1
ATOM 635 C CA . THR A 1 82 ? -0.107 -25.938 -8.133 1 97.25 82 THR A CA 1
ATOM 636 C C . THR A 1 82 ? -0.598 -26.656 -9.391 1 97.25 82 THR A C 1
ATOM 638 O O . THR A 1 82 ? -0.737 -26.031 -10.445 1 97.25 82 THR A O 1
ATOM 641 N N . SER A 1 83 ? -0.873 -27.922 -9.258 1 96.75 83 SER A N 1
ATOM 642 C CA . SER A 1 83 ? -1.422 -28.734 -10.344 1 96.75 83 SER A CA 1
ATOM 643 C C . SER A 1 83 ? -2.941 -28.609 -10.406 1 96.75 83 SER A C 1
ATOM 645 O O . SER A 1 83 ? -3.57 -29.094 -11.352 1 96.75 83 SER A O 1
ATOM 647 N N . VAL A 1 84 ? -3.479 -28 -9.43 1 95.44 84 VAL A N 1
ATOM 648 C CA . VAL A 1 84 ? -4.93 -27.844 -9.375 1 95.44 84 VAL A CA 1
ATOM 649 C C . VAL A 1 84 ? -5.371 -26.766 -10.352 1 95.44 84 VAL A C 1
ATOM 651 O O . VAL A 1 84 ? -5.02 -25.594 -10.188 1 95.44 84 VAL A O 1
ATOM 654 N N . GLU A 1 85 ? -6.078 -27.156 -11.312 1 94.81 85 GLU A N 1
ATOM 655 C CA . GLU A 1 85 ? -6.633 -26.156 -12.234 1 94.81 85 GLU A CA 1
ATOM 656 C C . GLU A 1 85 ? -7.637 -25.25 -11.523 1 94.81 85 GLU A C 1
ATOM 658 O O . GLU A 1 85 ? -8.453 -25.734 -10.734 1 94.81 85 GLU A O 1
ATOM 663 N N . PRO A 1 86 ? -7.461 -23.984 -11.789 1 94.19 86 PRO A N 1
ATOM 664 C CA . PRO A 1 86 ? -8.391 -23.078 -11.117 1 94.19 86 PRO A CA 1
ATOM 665 C C . PRO A 1 86 ? -9.844 -23.297 -11.531 1 94.19 86 PRO A C 1
ATOM 667 O O . PRO A 1 86 ? -10.125 -23.531 -12.711 1 94.19 86 PRO A O 1
ATOM 670 N N . ASP A 1 87 ? -10.633 -23.344 -10.547 1 94.31 87 ASP A N 1
ATOM 671 C CA . ASP A 1 87 ? -12.078 -23.281 -10.734 1 94.31 87 ASP A CA 1
ATOM 672 C C . ASP A 1 87 ? -12.656 -22.031 -10.094 1 94.31 87 ASP A C 1
ATOM 674 O O . ASP A 1 87 ? -11.914 -21.203 -9.555 1 94.31 87 ASP A O 1
ATOM 678 N N . PHE A 1 88 ? -13.977 -21.891 -10.211 1 94.44 88 PHE A N 1
ATOM 679 C CA . PHE A 1 88 ? -14.586 -20.625 -9.82 1 94.44 88 PHE A CA 1
ATOM 680 C C . PHE A 1 88 ? -14.461 -20.391 -8.32 1 94.44 88 PHE A C 1
ATOM 682 O O . PHE A 1 88 ? -14.594 -19.266 -7.84 1 94.44 88 PHE A O 1
ATOM 689 N N . ASP A 1 89 ? -14.094 -21.406 -7.59 1 92.25 89 ASP A N 1
ATOM 690 C CA . ASP A 1 89 ? -13.945 -21.281 -6.145 1 92.25 89 ASP A CA 1
ATOM 691 C C . ASP A 1 89 ? -12.719 -20.438 -5.797 1 92.25 89 ASP A C 1
ATOM 693 O O . ASP A 1 89 ? -12.586 -19.953 -4.668 1 92.25 89 ASP A O 1
ATOM 697 N N . ILE A 1 90 ? -11.781 -20.172 -6.73 1 95.06 90 ILE A N 1
ATOM 698 C CA . ILE A 1 90 ? -10.555 -19.438 -6.434 1 95.06 90 ILE A CA 1
ATOM 699 C C . ILE A 1 90 ? -10.891 -17.953 -6.199 1 95.06 90 ILE A C 1
ATOM 701 O O . ILE A 1 90 ? -10.062 -17.203 -5.668 1 95.06 90 ILE A O 1
ATOM 705 N N . ILE A 1 91 ? -12.055 -17.547 -6.676 1 94.44 91 ILE A N 1
ATOM 706 C CA . ILE A 1 91 ? -12.477 -16.172 -6.559 1 94.44 91 ILE A CA 1
ATOM 707 C C . ILE A 1 91 ? -12.5 -15.758 -5.086 1 94.44 91 ILE A C 1
ATOM 709 O O . ILE A 1 91 ? -12.219 -14.602 -4.75 1 94.44 91 ILE A O 1
ATOM 713 N N . ASP A 1 92 ? -12.695 -16.719 -4.172 1 92.94 92 ASP A N 1
ATOM 714 C CA . ASP A 1 92 ? -12.828 -16.438 -2.746 1 92.94 92 ASP A CA 1
ATOM 715 C C . ASP A 1 92 ? -11.477 -16.562 -2.039 1 92.94 92 ASP A C 1
ATOM 717 O O . ASP A 1 92 ? -11.367 -16.281 -0.843 1 92.94 92 ASP A O 1
ATOM 721 N N . LEU A 1 93 ? -10.5 -17 -2.754 1 94 93 LEU A N 1
ATOM 722 C CA . LEU A 1 93 ? -9.18 -17.172 -2.15 1 94 93 LEU A CA 1
ATOM 723 C C . LEU A 1 93 ? -8.383 -15.875 -2.211 1 94 93 LEU A C 1
ATOM 725 O O . LEU A 1 93 ? -8.516 -15.102 -3.162 1 94 93 LEU A O 1
ATOM 729 N N . SER A 1 94 ? -7.539 -15.633 -1.265 1 94.94 94 SER A N 1
ATOM 730 C CA . SER A 1 94 ? -6.844 -14.359 -1.138 1 94.94 94 SER A CA 1
ATOM 731 C C . SER A 1 94 ? -5.406 -14.453 -1.645 1 94.94 94 SER A C 1
ATOM 733 O O . SER A 1 94 ? -4.484 -13.922 -1.021 1 94.94 94 SER A O 1
ATOM 735 N N . PHE A 1 95 ? -5.172 -15.18 -2.711 1 96.06 95 PHE A N 1
ATOM 736 C CA . PHE A 1 95 ? -3.848 -15.211 -3.322 1 96.06 95 PHE A CA 1
ATOM 737 C C . PHE A 1 95 ? -3.643 -14 -4.227 1 96.06 95 PHE A C 1
ATOM 739 O O . PHE A 1 95 ? -4.582 -13.25 -4.484 1 96.06 95 PHE A O 1
ATOM 746 N N . ASP A 1 96 ? -2.422 -13.812 -4.688 1 94.75 96 ASP A N 1
ATOM 747 C CA . ASP A 1 96 ? -2.102 -12.695 -5.57 1 94.75 96 ASP A CA 1
ATOM 748 C C . ASP A 1 96 ? -1.918 -13.172 -7.012 1 94.75 96 ASP A C 1
ATOM 750 O O . ASP A 1 96 ? -2.152 -12.414 -7.953 1 94.75 96 ASP A O 1
ATOM 754 N N . GLU A 1 97 ? -1.454 -14.359 -7.145 1 93.56 97 GLU A N 1
ATOM 755 C CA . GLU A 1 97 ? -1.236 -14.969 -8.453 1 93.56 97 GLU A CA 1
ATOM 756 C C . GLU A 1 97 ? -1.49 -16.469 -8.406 1 93.56 97 GLU A C 1
ATOM 758 O O . GLU A 1 97 ? -1.397 -17.094 -7.34 1 93.56 97 GLU A O 1
ATOM 763 N N . TYR A 1 98 ? -1.875 -17 -9.555 1 95.44 98 TYR A N 1
ATOM 764 C CA . TYR A 1 98 ? -2.143 -18.438 -9.711 1 95.44 98 TYR A CA 1
ATOM 765 C C . TYR A 1 98 ? -1.403 -19 -10.914 1 95.44 98 TYR A C 1
ATOM 767 O O . TYR A 1 98 ? -1.577 -18.516 -12.039 1 95.44 98 TYR A O 1
ATOM 775 N N . ALA A 1 99 ? -0.553 -19.953 -10.656 1 95.06 99 ALA A N 1
ATOM 776 C CA . ALA A 1 99 ? 0.209 -20.609 -11.719 1 95.06 99 ALA A CA 1
ATOM 777 C C . ALA A 1 99 ? -0.002 -22.109 -11.695 1 95.06 99 ALA A C 1
ATOM 779 O O . ALA A 1 99 ? 0.199 -22.766 -10.664 1 95.06 99 ALA A O 1
ATOM 780 N N . VAL A 1 100 ? -0.355 -22.688 -12.82 1 96.44 100 VAL A N 1
ATOM 781 C CA . VAL A 1 100 ? -0.667 -24.109 -12.906 1 96.44 100 VAL A CA 1
ATOM 782 C C . VAL A 1 100 ? 0.57 -24.891 -13.352 1 96.44 100 VAL A C 1
ATOM 784 O O . VAL A 1 100 ? 1.207 -24.531 -14.352 1 96.44 100 VAL A O 1
ATOM 787 N N . LYS A 1 101 ? 0.875 -25.875 -12.586 1 97.06 101 LYS A N 1
ATOM 788 C CA . LYS A 1 101 ? 1.963 -26.766 -12.961 1 97.06 101 LYS A CA 1
ATOM 789 C C . LYS A 1 101 ? 1.591 -27.609 -14.18 1 97.06 101 LYS A C 1
ATOM 791 O O . LYS A 1 101 ? 0.424 -27.953 -14.367 1 97.06 101 LYS A O 1
ATOM 796 N N . PRO A 1 102 ? 2.652 -27.891 -15.062 1 96.75 102 PRO A N 1
ATOM 797 C CA . PRO A 1 102 ? 4.082 -27.594 -14.953 1 96.75 102 PRO A CA 1
ATOM 798 C C . PRO A 1 102 ? 4.414 -26.156 -15.312 1 96.75 102 PRO A C 1
ATOM 800 O O . PRO A 1 102 ? 3.824 -25.594 -16.234 1 96.75 102 PRO A O 1
ATOM 803 N N . VAL A 1 103 ? 5.285 -25.609 -14.547 1 96.06 103 VAL A N 1
ATOM 804 C CA . VAL A 1 103 ? 5.688 -24.234 -14.773 1 96.06 103 VAL A CA 1
ATOM 805 C C . VAL A 1 103 ? 7.113 -24.188 -15.32 1 96.06 103 VAL A C 1
ATOM 807 O O . VAL A 1 103 ? 7.984 -24.922 -14.844 1 96.06 103 VAL A O 1
ATOM 810 N N . ARG A 1 104 ? 7.328 -23.391 -16.344 1 96.19 104 ARG A N 1
ATOM 811 C CA . ARG A 1 104 ? 8.664 -23.188 -16.891 1 96.19 104 ARG A CA 1
ATOM 812 C C . ARG A 1 104 ? 9.445 -22.156 -16.078 1 96.19 104 ARG A C 1
ATOM 814 O O . ARG A 1 104 ? 8.852 -21.359 -15.352 1 96.19 104 ARG A O 1
ATOM 821 N N . LYS A 1 105 ? 10.734 -22.25 -16.25 1 97.31 105 LYS A N 1
ATOM 822 C CA . LYS A 1 105 ? 11.609 -21.328 -15.531 1 97.31 105 LYS A CA 1
ATOM 823 C C . LYS A 1 105 ? 11.227 -19.875 -15.812 1 97.31 105 LYS A C 1
ATOM 825 O O . LYS A 1 105 ? 11.062 -19.078 -14.891 1 97.31 105 LYS A O 1
ATOM 830 N N . ASP A 1 106 ? 11.07 -19.516 -17.094 1 95.31 106 ASP A N 1
ATOM 831 C CA . ASP A 1 106 ? 10.758 -18.141 -17.469 1 95.31 106 ASP A CA 1
ATOM 832 C C . ASP A 1 106 ? 9.414 -17.703 -16.891 1 95.31 106 ASP A C 1
ATOM 834 O O . ASP A 1 106 ? 9.258 -16.547 -16.484 1 95.31 106 ASP A O 1
ATOM 838 N N . GLU A 1 107 ? 8.469 -18.562 -16.875 1 93.75 107 GLU A N 1
ATOM 839 C CA . GLU A 1 107 ? 7.152 -18.25 -16.328 1 93.75 107 GLU A CA 1
ATOM 840 C C . GLU A 1 107 ? 7.227 -18 -14.82 1 93.75 107 GLU A C 1
ATOM 842 O O . GLU A 1 107 ? 6.633 -17.047 -14.32 1 93.75 107 GLU A O 1
ATOM 847 N N . LEU A 1 108 ? 7.961 -18.875 -14.141 1 96.81 108 LEU A N 1
ATOM 848 C CA . LEU A 1 108 ? 8.109 -18.719 -12.695 1 96.81 108 LEU A CA 1
ATOM 849 C C . LEU A 1 108 ? 8.797 -17.406 -12.359 1 96.81 108 LEU A C 1
ATOM 851 O O . LEU A 1 108 ? 8.359 -16.688 -11.461 1 96.81 108 LEU A O 1
ATOM 855 N N . GLU A 1 109 ? 9.812 -17.109 -13.078 1 95.75 109 GLU A N 1
ATOM 856 C CA . GLU A 1 109 ? 10.523 -15.852 -12.891 1 95.75 109 GLU A CA 1
ATOM 857 C C . GLU A 1 109 ? 9.617 -14.656 -13.148 1 95.75 109 GLU A C 1
ATOM 859 O O . GLU A 1 109 ? 9.648 -13.672 -12.406 1 95.75 109 GLU A O 1
ATOM 864 N N . SER A 1 110 ? 8.82 -14.742 -14.195 1 93.06 110 SER A N 1
ATOM 865 C CA . SER A 1 110 ? 7.898 -13.656 -14.539 1 93.06 110 SER A CA 1
ATOM 866 C C . SER A 1 110 ? 6.863 -13.445 -13.438 1 93.06 110 SER A C 1
ATOM 868 O O . SER A 1 110 ? 6.5 -12.305 -13.133 1 93.06 110 SER A O 1
ATOM 870 N N . VAL A 1 111 ? 6.371 -14.539 -12.859 1 93.19 111 VAL A N 1
ATOM 871 C CA . VAL A 1 111 ? 5.398 -14.461 -11.781 1 93.19 111 VAL A CA 1
ATOM 872 C C . VAL A 1 111 ? 6.004 -13.711 -10.594 1 93.19 111 VAL A C 1
ATOM 874 O O . VAL A 1 111 ? 5.398 -12.773 -10.062 1 93.19 111 VAL A O 1
ATOM 877 N N . VAL A 1 112 ? 7.199 -14.07 -10.211 1 95.88 112 VAL A N 1
ATOM 878 C CA . VAL A 1 112 ? 7.852 -13.461 -9.055 1 95.88 112 VAL A CA 1
ATOM 879 C C . VAL A 1 112 ? 8.156 -11.992 -9.352 1 95.88 112 VAL A C 1
ATOM 881 O O . VAL A 1 112 ? 7.922 -11.125 -8.516 1 95.88 112 VAL A O 1
ATOM 884 N N . GLU A 1 113 ? 8.633 -11.75 -10.555 1 93.56 113 GLU A N 1
ATOM 885 C CA . GLU A 1 113 ? 8.945 -10.383 -10.953 1 93.56 113 GLU A CA 1
ATOM 886 C C . GLU A 1 113 ? 7.707 -9.492 -10.875 1 93.56 113 GLU A C 1
ATOM 888 O O . GLU A 1 113 ? 7.781 -8.367 -10.367 1 93.56 113 GLU A O 1
ATOM 893 N N . ALA A 1 114 ? 6.648 -9.969 -11.328 1 91.81 114 ALA A N 1
ATOM 894 C CA . ALA A 1 114 ? 5.406 -9.203 -11.32 1 91.81 114 ALA A CA 1
ATOM 895 C C . ALA A 1 114 ? 4.953 -8.914 -9.891 1 91.81 114 ALA A C 1
ATOM 897 O O . ALA A 1 114 ? 4.488 -7.809 -9.594 1 91.81 114 ALA A O 1
ATOM 898 N N . LEU A 1 115 ? 5.066 -9.898 -9.047 1 94.12 115 LEU A N 1
ATOM 899 C CA . LEU A 1 115 ? 4.637 -9.727 -7.664 1 94.12 115 LEU A CA 1
ATOM 900 C C . LEU A 1 115 ? 5.535 -8.742 -6.93 1 94.12 115 LEU A C 1
ATOM 902 O O . LEU A 1 115 ? 5.059 -7.926 -6.137 1 94.12 115 LEU A O 1
ATOM 906 N N . VAL A 1 116 ? 6.824 -8.82 -7.195 1 94.62 116 VAL A N 1
ATOM 907 C CA . VAL A 1 116 ? 7.77 -7.863 -6.617 1 94.62 116 VAL A CA 1
ATOM 908 C C . VAL A 1 116 ? 7.461 -6.461 -7.133 1 94.62 116 VAL A C 1
ATOM 910 O O . VAL A 1 116 ? 7.461 -5.496 -6.367 1 94.62 116 VAL A O 1
ATOM 913 N N . ALA A 1 117 ? 7.195 -6.363 -8.438 1 92.56 117 ALA A N 1
ATOM 914 C CA . ALA A 1 117 ? 6.863 -5.074 -9.039 1 92.56 117 ALA A CA 1
ATOM 915 C C . ALA A 1 117 ? 5.609 -4.48 -8.406 1 92.56 117 ALA A C 1
ATOM 917 O O . ALA A 1 117 ? 5.512 -3.264 -8.242 1 92.56 117 ALA A O 1
ATOM 918 N N . ARG A 1 118 ? 4.629 -5.312 -8.102 1 91.75 118 ARG A N 1
ATOM 919 C CA . ARG A 1 118 ? 3.414 -4.844 -7.441 1 91.75 118 ARG A CA 1
ATOM 920 C C . ARG A 1 118 ? 3.738 -4.191 -6.102 1 91.75 118 ARG A C 1
ATOM 922 O O . ARG A 1 118 ? 3.199 -3.131 -5.777 1 91.75 118 ARG A O 1
ATOM 929 N N . SER A 1 119 ? 4.594 -4.836 -5.328 1 93 119 SER A N 1
ATOM 930 C CA . SER A 1 119 ? 5 -4.285 -4.039 1 93 119 SER A CA 1
ATOM 931 C C . SER A 1 119 ? 5.789 -2.99 -4.211 1 93 119 SER A C 1
ATOM 933 O O . SER A 1 119 ? 5.609 -2.041 -3.449 1 93 119 SER A O 1
ATOM 935 N N . GLU A 1 120 ? 6.637 -2.996 -5.207 1 92.5 120 GLU A N 1
ATOM 936 C CA . GLU A 1 120 ? 7.414 -1.792 -5.492 1 92.5 120 GLU A CA 1
ATOM 937 C C . GLU A 1 120 ? 6.504 -0.633 -5.891 1 92.5 120 GLU A C 1
ATOM 939 O O . GLU A 1 120 ? 6.711 0.502 -5.457 1 92.5 120 GLU A O 1
ATOM 944 N N . TYR A 1 121 ? 5.578 -0.968 -6.746 1 90.88 121 TYR A N 1
ATOM 945 C CA . TYR A 1 121 ? 4.625 0.051 -7.172 1 90.88 121 TYR A CA 1
ATOM 946 C C . TYR A 1 121 ? 3.934 0.686 -5.973 1 90.88 121 TYR A C 1
ATOM 948 O O . TYR A 1 121 ? 3.859 1.912 -5.867 1 90.88 121 TYR A O 1
ATOM 956 N N . ASP A 1 122 ? 3.465 -0.131 -5.141 1 90.56 122 ASP A N 1
ATOM 957 C CA . ASP A 1 122 ? 2.777 0.342 -3.945 1 90.56 122 ASP A CA 1
ATOM 958 C C . ASP A 1 122 ? 3.674 1.271 -3.127 1 90.56 122 ASP A C 1
ATOM 960 O O . ASP A 1 122 ? 3.26 2.373 -2.76 1 90.56 122 ASP A O 1
ATOM 964 N N . SER A 1 123 ? 4.883 0.876 -2.861 1 91.56 123 SER A N 1
ATOM 965 C CA . SER A 1 123 ? 5.836 1.665 -2.086 1 91.56 123 SER A CA 1
ATOM 966 C C . SER A 1 123 ? 6.156 2.984 -2.781 1 91.56 123 SER A C 1
ATOM 968 O O . SER A 1 123 ? 6.281 4.023 -2.129 1 91.56 123 SER A O 1
ATOM 970 N N . GLN A 1 124 ? 6.285 2.928 -4.051 1 92.12 124 GLN A N 1
ATOM 971 C CA . GLN A 1 124 ? 6.629 4.109 -4.832 1 92.12 124 GLN A CA 1
ATOM 972 C C . GLN A 1 124 ? 5.5 5.137 -4.805 1 92.12 124 GLN A C 1
ATOM 974 O O . GLN A 1 124 ? 5.746 6.34 -4.691 1 92.12 124 GLN A O 1
ATOM 979 N N . VAL A 1 125 ? 4.305 4.688 -4.934 1 90.56 125 VAL A N 1
ATOM 980 C CA . VAL A 1 125 ? 3.158 5.59 -4.887 1 90.56 125 VAL A CA 1
ATOM 981 C C . VAL A 1 125 ? 3.102 6.285 -3.529 1 90.56 125 VAL A C 1
ATOM 983 O O . VAL A 1 125 ? 2.916 7.504 -3.457 1 90.56 125 VAL A O 1
ATOM 986 N N . GLN A 1 126 ? 3.305 5.566 -2.457 1 89.62 126 GLN A N 1
ATOM 987 C CA . GLN A 1 126 ? 3.281 6.156 -1.123 1 89.62 126 GLN A CA 1
ATOM 988 C C . GLN A 1 126 ? 4.391 7.191 -0.961 1 89.62 126 GLN A C 1
ATOM 990 O O . GLN A 1 126 ? 4.172 8.258 -0.376 1 89.62 126 GLN A O 1
ATOM 995 N N . ARG A 1 127 ? 5.504 6.863 -1.472 1 91.56 127 ARG A N 1
ATOM 996 C CA . ARG A 1 127 ? 6.621 7.797 -1.416 1 91.56 127 ARG A CA 1
ATOM 997 C C . ARG A 1 127 ? 6.324 9.055 -2.225 1 91.56 127 ARG A C 1
ATOM 999 O O . ARG A 1 127 ? 6.652 10.164 -1.8 1 91.56 127 ARG A O 1
ATOM 1006 N N . LEU A 1 128 ? 5.758 8.828 -3.334 1 92.25 128 LEU A N 1
ATOM 1007 C CA . LEU A 1 128 ? 5.398 9.961 -4.176 1 92.25 128 LEU A CA 1
ATOM 1008 C C . LEU A 1 128 ? 4.434 10.898 -3.445 1 92.25 128 LEU A C 1
ATOM 1010 O O . LEU A 1 128 ? 4.621 12.117 -3.449 1 92.25 128 LEU A O 1
ATOM 1014 N N . PHE A 1 129 ? 3.465 10.312 -2.758 1 90.38 129 PHE A N 1
ATOM 1015 C CA . PHE A 1 129 ? 2.506 11.109 -1.999 1 90.38 129 PHE A CA 1
ATOM 1016 C C . PHE A 1 129 ? 3.207 11.891 -0.896 1 90.38 129 PHE A C 1
ATOM 1018 O O . PHE A 1 129 ? 2.93 13.078 -0.701 1 90.38 129 PHE A O 1
ATOM 1025 N N . ALA A 1 130 ? 4.062 11.234 -0.237 1 90 130 ALA A N 1
ATOM 1026 C CA . ALA A 1 130 ? 4.773 11.883 0.863 1 90 130 ALA A CA 1
ATOM 1027 C C . ALA A 1 130 ? 5.625 13.047 0.36 1 90 130 ALA A C 1
ATOM 1029 O O . ALA A 1 130 ? 5.602 14.133 0.936 1 90 130 ALA A O 1
ATOM 1030 N N . LEU A 1 131 ? 6.352 12.82 -0.712 1 92.56 131 LEU A N 1
ATOM 1031 C CA . LEU A 1 131 ? 7.207 13.867 -1.257 1 92.56 131 LEU A CA 1
ATOM 1032 C C . LEU A 1 131 ? 6.375 15.023 -1.79 1 92.56 131 LEU A C 1
ATOM 1034 O O . LEU A 1 131 ? 6.738 16.188 -1.613 1 92.56 131 LEU A O 1
ATOM 1038 N N . ALA A 1 132 ? 5.348 14.742 -2.436 1 90.94 132 ALA A N 1
ATOM 1039 C CA . ALA A 1 132 ? 4.457 15.773 -2.961 1 90.94 132 ALA A CA 1
ATOM 1040 C C . ALA A 1 132 ? 3.895 16.641 -1.835 1 90.94 132 ALA A C 1
ATOM 1042 O O . ALA A 1 132 ? 3.734 17.844 -1.996 1 90.94 132 ALA A O 1
ATOM 1043 N N . SER A 1 133 ? 3.582 16.016 -0.739 1 90.81 133 SER A N 1
ATOM 1044 C CA . SER A 1 133 ? 3.076 16.734 0.418 1 90.81 133 SER A CA 1
ATOM 1045 C C . SER A 1 133 ? 4.125 17.703 0.966 1 90.81 133 SER A C 1
ATOM 1047 O O . SER A 1 133 ? 3.805 18.828 1.351 1 90.81 133 SER A O 1
ATOM 1049 N N . LYS A 1 134 ? 5.332 17.234 1 1 93.12 134 LYS A N 1
ATOM 1050 C CA . LYS A 1 134 ? 6.422 18.109 1.45 1 93.12 134 LYS A CA 1
ATOM 1051 C C . LYS A 1 134 ? 6.594 19.297 0.523 1 93.12 134 LYS A C 1
ATOM 1053 O O . LYS A 1 134 ? 6.762 20.438 0.986 1 93.12 134 LYS A O 1
ATOM 1058 N N . ARG A 1 135 ? 6.582 19.031 -0.736 1 92.94 135 ARG A N 1
ATOM 1059 C CA . ARG A 1 135 ? 6.695 20.109 -1.709 1 92.94 135 ARG A CA 1
ATOM 1060 C C . ARG A 1 135 ? 5.555 21.109 -1.547 1 92.94 135 ARG A C 1
ATOM 1062 O O . ARG A 1 135 ? 5.777 22.328 -1.577 1 92.94 135 ARG A O 1
ATOM 1069 N N . ALA A 1 136 ? 4.355 20.594 -1.38 1 89.88 136 ALA A N 1
ATOM 1070 C CA . ALA A 1 136 ? 3.188 21.453 -1.215 1 89.88 136 ALA A CA 1
ATOM 1071 C C . ALA A 1 136 ? 3.309 22.312 0.044 1 89.88 136 ALA A C 1
ATOM 1073 O O . ALA A 1 136 ? 2.969 23.5 0.033 1 89.88 136 ALA A O 1
ATOM 1074 N N . ALA A 1 137 ? 3.764 21.688 1.117 1 91.12 137 ALA A N 1
ATOM 1075 C CA . ALA A 1 137 ? 3.934 22.422 2.377 1 91.12 137 ALA A CA 1
ATOM 1076 C C . ALA A 1 137 ? 4.938 23.562 2.225 1 91.12 137 ALA A C 1
ATOM 1078 O O . ALA A 1 137 ? 4.691 24.672 2.691 1 91.12 137 ALA A O 1
ATOM 1079 N N . LEU A 1 138 ? 6.027 23.297 1.583 1 94.5 138 LEU A N 1
ATOM 1080 C CA . LEU A 1 138 ? 7.055 24.312 1.386 1 94.5 138 LEU A CA 1
ATOM 1081 C C . LEU A 1 138 ? 6.555 25.406 0.454 1 94.5 138 LEU A C 1
ATOM 1083 O O . LEU A 1 138 ? 6.781 26.594 0.708 1 94.5 138 LEU A O 1
ATOM 1087 N N . ARG A 1 139 ? 5.863 25.047 -0.586 1 92.69 139 ARG A N 1
ATOM 1088 C CA . ARG A 1 139 ? 5.34 26 -1.55 1 92.69 139 ARG A CA 1
ATOM 1089 C C . ARG A 1 139 ? 4.309 26.922 -0.902 1 92.69 139 ARG A C 1
ATOM 1091 O O . ARG A 1 139 ? 4.199 28.094 -1.268 1 92.69 139 ARG A O 1
ATOM 1098 N N . ALA A 1 140 ? 3.586 26.391 0.044 1 89.44 140 ALA A N 1
ATOM 1099 C CA . ALA A 1 140 ? 2.541 27.156 0.711 1 89.44 140 ALA A CA 1
ATOM 1100 C C . ALA A 1 140 ? 3.143 28.172 1.681 1 89.44 140 ALA A C 1
ATOM 1102 O O . ALA A 1 140 ? 2.557 29.219 1.93 1 89.44 140 ALA A O 1
ATOM 1103 N N . GLU A 1 141 ? 4.379 27.938 2.164 1 91.06 141 GLU A N 1
ATOM 1104 C CA . GLU A 1 141 ? 4.867 28.734 3.287 1 91.06 141 GLU A CA 1
ATOM 1105 C C . GLU A 1 141 ? 6.07 29.578 2.881 1 91.06 141 GLU A C 1
ATOM 1107 O O . GLU A 1 141 ? 6.371 30.594 3.523 1 91.06 141 GLU A O 1
ATOM 1112 N N . LYS A 1 142 ? 6.793 29.203 1.818 1 93.38 142 LYS A N 1
ATOM 1113 C CA . LYS A 1 142 ? 8.016 29.906 1.443 1 93.38 142 LYS A CA 1
ATOM 1114 C C . LYS A 1 142 ? 7.805 30.734 0.184 1 93.38 142 LYS A C 1
ATOM 1116 O O . LYS A 1 142 ? 7.023 30.359 -0.692 1 93.38 142 LYS A O 1
ATOM 1121 N N . ALA A 1 143 ? 8.555 31.875 0.147 1 93.25 143 ALA A N 1
ATOM 1122 C CA . ALA A 1 143 ? 8.531 32.688 -1.053 1 93.25 143 ALA A CA 1
ATOM 1123 C C . ALA A 1 143 ? 9.219 32 -2.221 1 93.25 143 ALA A C 1
ATOM 1125 O O . ALA A 1 143 ? 10.141 31.203 -2.02 1 93.25 143 ALA A O 1
ATOM 1126 N N . ASP A 1 144 ? 8.797 32.25 -3.438 1 93.19 144 ASP A N 1
ATOM 1127 C CA . ASP A 1 144 ? 9.328 31.641 -4.656 1 93.19 144 ASP A CA 1
ATOM 1128 C C . ASP A 1 144 ? 10.844 31.797 -4.727 1 93.19 144 ASP A C 1
ATOM 1130 O O . ASP A 1 144 ? 11.555 30.875 -5.113 1 93.19 144 ASP A O 1
ATOM 1134 N N . GLU A 1 145 ? 11.289 32.969 -4.348 1 93.88 145 GLU A N 1
ATOM 1135 C CA . GLU A 1 145 ? 12.719 33.25 -4.414 1 93.88 145 GLU A CA 1
ATOM 1136 C C . GLU A 1 145 ? 13.508 32.312 -3.508 1 93.88 145 GLU A C 1
ATOM 1138 O O . GLU A 1 145 ? 14.555 31.797 -3.898 1 93.88 145 GLU A O 1
ATOM 1143 N N . LYS A 1 146 ? 13.023 32.094 -2.275 1 94.44 146 LYS A N 1
ATOM 1144 C CA . LYS A 1 146 ? 13.68 31.188 -1.327 1 94.44 146 LYS A CA 1
ATOM 1145 C C . LYS A 1 146 ? 13.664 29.75 -1.836 1 94.44 146 LYS A C 1
ATOM 1147 O O . LYS A 1 146 ? 14.641 29.016 -1.656 1 94.44 146 LYS A O 1
ATOM 1152 N N . LEU A 1 147 ? 12.555 29.375 -2.459 1 95.06 147 LEU A N 1
ATOM 1153 C CA . LEU A 1 147 ? 12.438 28.031 -3.025 1 95.06 147 LEU A CA 1
ATOM 1154 C C . LEU A 1 147 ? 13.445 27.828 -4.148 1 95.06 147 LEU A C 1
ATOM 1156 O O . LEU A 1 147 ? 14.148 26.812 -4.188 1 95.06 147 LEU A O 1
ATOM 1160 N N . GLU A 1 148 ? 13.547 28.75 -5.027 1 92.5 148 GLU A N 1
ATOM 1161 C CA . GLU A 1 148 ? 14.43 28.672 -6.191 1 92.5 148 GLU A CA 1
ATOM 1162 C C . GLU A 1 148 ? 15.891 28.609 -5.773 1 92.5 148 GLU A C 1
ATOM 1164 O O . GLU A 1 148 ? 16.719 27.984 -6.445 1 92.5 148 GLU A O 1
ATOM 1169 N N . GLN A 1 149 ? 16.203 29.203 -4.645 1 94.44 149 GLN A N 1
ATOM 1170 C CA . GLN A 1 149 ? 17.594 29.297 -4.207 1 94.44 149 GLN A CA 1
ATOM 1171 C C . GLN A 1 149 ? 17.984 28.125 -3.316 1 94.44 149 GLN A C 1
ATOM 1173 O O . GLN A 1 149 ? 19.141 27.953 -2.969 1 94.44 149 GLN A O 1
ATOM 1178 N N . SER A 1 150 ? 17.031 27.359 -2.943 1 95.56 150 SER A N 1
ATOM 1179 C CA . SER A 1 150 ? 17.281 26.25 -2.018 1 95.56 150 SER A CA 1
ATOM 1180 C C . SER A 1 150 ? 17.688 24.984 -2.764 1 95.56 150 SER A C 1
ATOM 1182 O O . SER A 1 150 ? 16.906 24.438 -3.535 1 95.56 150 SER A O 1
ATOM 1184 N N . ASP A 1 151 ? 18.875 24.516 -2.441 1 96 151 ASP A N 1
ATOM 1185 C CA . ASP A 1 151 ? 19.344 23.25 -3.006 1 96 151 ASP A CA 1
ATOM 1186 C C . ASP A 1 151 ? 18.453 22.094 -2.557 1 96 151 ASP A C 1
ATOM 1188 O O . ASP A 1 151 ? 18.156 21.188 -3.34 1 96 151 ASP A O 1
ATOM 1192 N N . ALA A 1 152 ? 18.016 22.172 -1.39 1 95.75 152 ALA A N 1
ATOM 1193 C CA . ALA A 1 152 ? 17.188 21.109 -0.828 1 95.75 152 ALA A CA 1
ATOM 1194 C C . ALA A 1 152 ? 15.852 21.016 -1.562 1 95.75 152 ALA A C 1
ATOM 1196 O O . ALA A 1 152 ? 15.375 19.922 -1.863 1 95.75 152 ALA A O 1
ATOM 1197 N N . TYR A 1 153 ? 15.305 22.156 -1.879 1 96.25 153 TYR A N 1
ATOM 1198 C CA . TYR A 1 153 ? 14.031 22.188 -2.592 1 96.25 153 TYR A CA 1
ATOM 1199 C C . TYR A 1 153 ? 14.195 21.672 -4.02 1 96.25 153 TYR A C 1
ATOM 1201 O O . TYR A 1 153 ? 13.352 20.922 -4.516 1 96.25 153 TYR A O 1
ATOM 1209 N N . GLN A 1 154 ? 15.258 22.094 -4.633 1 96.38 154 GLN A N 1
ATOM 1210 C CA . GLN A 1 154 ? 15.531 21.625 -5.988 1 96.38 154 GLN A CA 1
ATOM 1211 C C . GLN A 1 154 ? 15.711 20.109 -6.012 1 96.38 154 GLN A C 1
ATOM 1213 O O . GLN A 1 154 ? 15.219 19.422 -6.918 1 96.38 154 GLN A O 1
ATOM 1218 N N . GLN A 1 155 ? 16.391 19.609 -5.023 1 96.75 155 GLN A N 1
ATOM 1219 C CA . GLN A 1 155 ? 16.594 18.156 -4.934 1 96.75 155 GLN A CA 1
ATOM 1220 C C . GLN A 1 155 ? 15.266 17.438 -4.707 1 96.75 155 GLN A C 1
ATOM 1222 O O . GLN A 1 155 ? 15.023 16.375 -5.277 1 96.75 155 GLN A O 1
ATOM 1227 N N . LEU A 1 156 ? 14.414 17.984 -3.889 1 96.31 156 LEU A N 1
ATOM 1228 C CA . LEU A 1 156 ? 13.086 17.438 -3.641 1 96.31 156 LEU A CA 1
ATOM 1229 C C . LEU A 1 156 ? 12.297 17.312 -4.938 1 96.31 156 LEU A C 1
ATOM 1231 O O . LEU A 1 156 ? 11.711 16.266 -5.219 1 96.31 156 LEU A O 1
ATOM 1235 N N . THR A 1 157 ? 12.312 18.375 -5.746 1 94.62 157 THR A N 1
ATOM 1236 C CA . THR A 1 157 ? 11.594 18.391 -7.02 1 94.62 157 THR A CA 1
ATOM 1237 C C . THR A 1 157 ? 12.172 17.359 -7.984 1 94.62 157 THR A C 1
ATOM 1239 O O . THR A 1 157 ? 11.422 16.641 -8.656 1 94.62 157 THR A O 1
ATOM 1242 N N . ALA A 1 158 ? 13.461 17.234 -7.984 1 95.81 158 ALA A N 1
ATOM 1243 C CA . ALA A 1 158 ? 14.125 16.25 -8.828 1 95.81 158 ALA A CA 1
ATOM 1244 C C . ALA A 1 158 ? 13.773 14.828 -8.398 1 95.81 158 ALA A C 1
ATOM 1246 O O . ALA A 1 158 ? 13.57 13.953 -9.242 1 95.81 158 ALA A O 1
ATOM 1247 N N . ASP A 1 159 ? 13.734 14.633 -7.094 1 95.44 159 ASP A N 1
ATOM 1248 C CA . ASP A 1 159 ? 13.375 13.32 -6.555 1 95.44 159 ASP A CA 1
ATOM 1249 C C . ASP A 1 159 ? 11.961 12.93 -6.961 1 95.44 159 ASP A C 1
ATOM 1251 O O . ASP A 1 159 ? 11.695 11.766 -7.27 1 95.44 159 ASP A O 1
ATOM 1255 N N . ILE A 1 160 ? 11.031 13.852 -6.977 1 94.38 160 ILE A N 1
ATOM 1256 C CA . ILE A 1 160 ? 9.648 13.602 -7.375 1 94.38 160 ILE A CA 1
ATOM 1257 C C . ILE A 1 160 ? 9.602 13.195 -8.844 1 94.38 160 ILE A C 1
ATOM 1259 O O . ILE A 1 160 ? 8.945 12.211 -9.203 1 94.38 160 ILE A O 1
ATOM 1263 N N . ASP A 1 161 ? 10.359 13.898 -9.68 1 93.5 161 ASP A N 1
ATOM 1264 C CA . ASP A 1 161 ? 10.414 13.594 -11.109 1 93.5 161 ASP A CA 1
ATOM 1265 C C . ASP A 1 161 ? 10.984 12.195 -11.344 1 93.5 161 ASP A C 1
ATOM 1267 O O . ASP A 1 161 ? 10.461 11.438 -12.156 1 93.5 161 ASP A O 1
ATOM 1271 N N . GLN A 1 162 ? 12.016 11.938 -10.617 1 95.31 162 GLN A N 1
ATOM 1272 C CA . GLN A 1 162 ? 12.641 10.625 -10.75 1 95.31 162 GLN A CA 1
ATOM 1273 C C . GLN A 1 162 ? 11.695 9.516 -10.305 1 95.31 162 GLN A C 1
ATOM 1275 O O . GLN A 1 162 ? 11.617 8.469 -10.945 1 95.31 162 GLN A O 1
ATOM 1280 N N . LEU A 1 163 ? 11.039 9.75 -9.234 1 93.88 163 LEU A N 1
ATOM 1281 C CA . LEU A 1 163 ? 10.094 8.773 -8.711 1 93.88 163 LEU A CA 1
ATOM 1282 C C . LEU A 1 163 ? 8.953 8.531 -9.688 1 93.88 163 LEU A C 1
ATOM 1284 O O . LEU A 1 163 ? 8.492 7.398 -9.852 1 93.88 163 LEU A O 1
ATOM 1288 N N . GLN A 1 164 ? 8.539 9.539 -10.383 1 90.94 164 GLN A N 1
ATOM 1289 C CA . GLN A 1 164 ? 7.52 9.398 -11.422 1 90.94 164 GLN A CA 1
ATOM 1290 C C . GLN A 1 164 ? 8.008 8.508 -12.555 1 90.94 164 GLN A C 1
ATOM 1292 O O . GLN A 1 164 ? 7.27 7.648 -13.039 1 90.94 164 GLN A O 1
ATOM 1297 N N . SER A 1 165 ? 9.234 8.688 -12.914 1 91.69 165 SER A N 1
ATOM 1298 C CA . SER A 1 165 ? 9.82 7.855 -13.961 1 91.69 165 SER A CA 1
ATOM 1299 C C . SER A 1 165 ? 9.93 6.402 -13.516 1 91.69 165 SER A C 1
ATOM 1301 O O 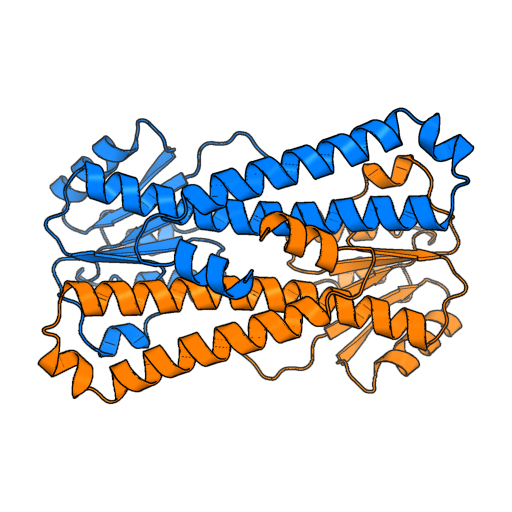. SER A 1 165 ? 9.656 5.484 -14.297 1 91.69 165 SER A O 1
ATOM 1303 N N . GLU A 1 166 ? 10.328 6.27 -12.273 1 92.62 166 GLU A N 1
ATOM 1304 C CA . GLU A 1 166 ? 10.43 4.926 -11.719 1 92.62 166 GLU A CA 1
ATOM 1305 C C . GLU A 1 166 ? 9.07 4.234 -11.688 1 92.62 166 GLU A C 1
ATOM 1307 O O . GLU A 1 166 ? 8.969 3.039 -11.984 1 92.62 166 GLU A O 1
ATOM 1312 N N . LEU A 1 167 ? 8.078 4.957 -11.312 1 90.69 167 LEU A N 1
ATOM 1313 C CA . LEU A 1 167 ? 6.719 4.43 -11.266 1 90.69 167 LEU A CA 1
ATOM 1314 C C . LEU A 1 167 ? 6.262 3.971 -12.648 1 90.69 167 LEU A C 1
ATOM 1316 O O . LEU A 1 167 ? 5.648 2.91 -12.781 1 90.69 167 LEU A O 1
ATOM 1320 N N . GLU A 1 168 ? 6.555 4.688 -13.68 1 85.94 168 GLU A N 1
ATOM 1321 C CA . GLU A 1 168 ? 6.215 4.312 -15.047 1 85.94 168 GLU A CA 1
ATOM 1322 C C . GLU A 1 168 ? 6.91 3.018 -15.453 1 85.94 168 GLU A C 1
ATOM 1324 O O . GLU A 1 168 ? 6.297 2.146 -16.078 1 85.94 168 GLU A O 1
ATOM 1329 N N . ALA A 1 169 ? 8.164 2.98 -15.07 1 88.81 169 ALA A N 1
ATOM 1330 C CA . ALA A 1 169 ? 8.93 1.775 -15.383 1 88.81 169 ALA A CA 1
ATOM 1331 C C . ALA A 1 169 ? 8.359 0.562 -14.656 1 88.81 169 ALA A C 1
ATOM 1333 O O . ALA A 1 169 ? 8.242 -0.521 -15.234 1 88.81 169 ALA A O 1
ATOM 1334 N N . THR A 1 170 ? 8.039 0.734 -13.367 1 90.75 170 THR A N 1
ATOM 1335 C CA . THR A 1 170 ? 7.469 -0.348 -12.57 1 90.75 170 THR A CA 1
ATOM 1336 C C . THR A 1 170 ? 6.141 -0.81 -13.156 1 90.75 170 THR A C 1
ATOM 1338 O O . THR A 1 170 ? 5.875 -2.012 -13.242 1 90.75 170 THR A O 1
ATOM 1341 N N . LEU A 1 171 ? 5.32 0.112 -13.609 1 85.06 171 LEU A N 1
ATOM 1342 C CA . LEU A 1 171 ? 4.031 -0.215 -14.219 1 85.06 171 LEU A CA 1
ATOM 1343 C C . LEU A 1 171 ? 4.215 -1.09 -15.453 1 85.06 171 LEU A C 1
ATOM 1345 O O . LEU A 1 171 ? 3.416 -1.994 -15.703 1 85.06 171 LEU A O 1
ATOM 1349 N N . SER A 1 172 ? 5.289 -0.853 -16.172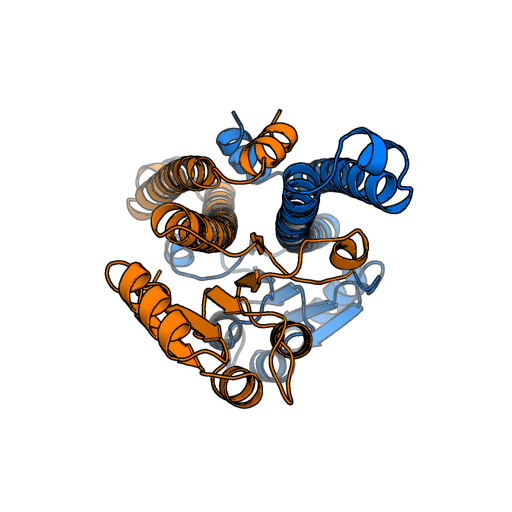 1 83.5 172 SER A N 1
ATOM 1350 C CA . SER A 1 172 ? 5.555 -1.619 -17.391 1 83.5 172 SER A CA 1
ATOM 1351 C C . SER A 1 172 ? 5.914 -3.064 -17.062 1 83.5 172 SER A C 1
ATOM 1353 O O . SER A 1 172 ? 5.82 -3.943 -17.922 1 83.5 172 SER A O 1
ATOM 1355 N N . GLN A 1 173 ? 6.379 -3.258 -15.828 1 84.25 173 GLN A N 1
ATOM 1356 C CA . GLN A 1 173 ? 6.77 -4.598 -15.398 1 84.25 173 GLN A CA 1
ATOM 1357 C C . GLN A 1 173 ? 5.562 -5.391 -14.898 1 84.25 173 GLN A C 1
ATOM 1359 O O . GLN A 1 173 ? 5.648 -6.605 -14.711 1 84.25 173 GLN A O 1
ATOM 1364 N N . LEU A 1 174 ? 4.645 -4.527 -14.5 1 79.56 174 LEU A N 1
ATOM 1365 C CA . LEU A 1 174 ? 3.449 -5.203 -14.016 1 79.56 174 LEU A CA 1
ATOM 1366 C C . LEU A 1 174 ? 2.795 -6.016 -15.133 1 79.56 174 LEU A C 1
ATOM 1368 O O . LEU A 1 174 ? 2.801 -5.602 -16.297 1 79.56 174 LEU A O 1
ATOM 1372 N N . ASP A 1 175 ? 3.66 -7.121 -15.312 1 62.25 175 ASP A N 1
ATOM 1373 C CA . ASP A 1 175 ? 3.398 -8.117 -16.344 1 62.25 175 ASP A CA 1
ATOM 1374 C C . ASP A 1 175 ? 2.035 -7.887 -17 1 62.25 175 ASP A C 1
ATOM 1376 O O . ASP A 1 175 ? 1.128 -7.336 -16.375 1 62.25 175 ASP A O 1
ATOM 1380 N N . ALA A 1 176 ? 1.623 -8.492 -18.094 1 49.72 176 ALA A N 1
ATOM 1381 C CA . ALA A 1 176 ? 0.588 -8.766 -19.078 1 49.72 176 ALA A CA 1
ATOM 1382 C C . ALA A 1 176 ? -0.727 -9.148 -18.406 1 49.72 176 ALA A C 1
ATOM 1384 O O . ALA A 1 176 ? -1.798 -9.016 -19 1 49.72 176 ALA A O 1
ATOM 1385 N N . ARG A 1 177 ? -1.002 -9.859 -17.469 1 53.97 177 ARG A N 1
ATOM 1386 C CA . ARG A 1 177 ? -2.355 -10.383 -17.328 1 53.97 177 ARG A CA 1
ATOM 1387 C C . ARG A 1 177 ? -3.33 -9.281 -16.922 1 53.97 177 ARG A C 1
ATOM 1389 O O . ARG A 1 177 ? -3.816 -9.266 -15.789 1 53.97 177 ARG A O 1
ATOM 1396 N N . ASP A 1 178 ? -3.156 -8.273 -17.688 1 60.03 178 ASP A N 1
ATOM 1397 C CA . ASP A 1 178 ? -4.145 -7.211 -17.859 1 60.03 178 ASP A CA 1
ATOM 1398 C C . ASP A 1 178 ? -4.055 -6.18 -16.734 1 60.03 178 ASP A C 1
ATOM 1400 O O . ASP A 1 178 ? -4.938 -5.332 -16.594 1 60.03 178 ASP A O 1
ATOM 1404 N N . LEU A 1 179 ? -2.873 -6.367 -15.812 1 66 179 LEU A N 1
ATOM 1405 C CA . LEU A 1 179 ? -2.867 -5.422 -14.703 1 66 179 LEU A CA 1
ATOM 1406 C C . LEU A 1 179 ? -2.492 -4.023 -15.172 1 66 179 LEU A C 1
ATOM 1408 O O . LEU A 1 179 ? -3.086 -3.035 -14.734 1 66 179 LEU A O 1
ATOM 1412 N N . GLU A 1 180 ? -1.533 -4.082 -16.109 1 65.69 180 GLU A N 1
ATOM 1413 C CA . GLU A 1 180 ? -1.165 -2.795 -16.688 1 65.69 180 GLU A CA 1
ATOM 1414 C C . GLU A 1 180 ? -2.363 -2.125 -17.344 1 65.69 180 GLU A C 1
ATOM 1416 O O . GLU A 1 180 ? -2.561 -0.916 -17.219 1 65.69 180 GLU A O 1
ATOM 1421 N N . ALA A 1 181 ? -3.055 -2.986 -17.938 1 68.44 181 ALA A N 1
ATOM 1422 C CA . ALA A 1 181 ? -4.219 -2.451 -18.625 1 68.44 181 ALA A CA 1
ATOM 1423 C C . ALA A 1 181 ? -5.246 -1.9 -17.641 1 68.44 181 ALA A C 1
ATOM 1425 O O . ALA A 1 181 ? -5.859 -0.859 -17.891 1 68.44 181 ALA A O 1
ATOM 1426 N N . GLU A 1 182 ? -5.281 -2.605 -16.562 1 72.81 182 GLU A N 1
ATOM 1427 C CA . GLU A 1 182 ? -6.23 -2.152 -15.547 1 72.81 182 GLU A CA 1
ATOM 1428 C C . GLU A 1 182 ? -5.816 -0.806 -14.961 1 72.81 182 GLU A C 1
ATOM 1430 O O . GLU A 1 182 ? -6.656 0.064 -14.727 1 72.81 182 GLU A O 1
ATOM 1435 N N . MET A 1 183 ? -4.578 -0.695 -14.82 1 74.19 183 MET A N 1
ATOM 1436 C CA . MET A 1 183 ? -4.059 0.557 -14.281 1 74.19 183 MET A CA 1
ATOM 1437 C C . MET A 1 183 ? -4.168 1.682 -15.305 1 74.19 183 MET A C 1
ATOM 1439 O O . MET A 1 183 ? -4.465 2.822 -14.945 1 74.19 183 MET A O 1
ATOM 1443 N N . GLN A 1 184 ? -4.004 1.323 -16.547 1 66.94 184 GLN A N 1
ATOM 1444 C CA . GLN A 1 184 ? -4.105 2.314 -17.625 1 66.94 184 GLN A CA 1
ATOM 1445 C C . GLN A 1 184 ? -5.535 2.826 -17.766 1 66.94 184 GLN A C 1
ATOM 1447 O O . GLN A 1 184 ? -5.754 3.998 -18.062 1 66.94 184 GLN A O 1
ATOM 1452 N N . ARG A 1 185 ? -6.445 1.929 -17.469 1 66.19 185 ARG A N 1
ATOM 1453 C CA . ARG A 1 185 ? -7.844 2.336 -17.516 1 66.19 185 ARG A CA 1
ATOM 1454 C C . ARG A 1 185 ? -8.164 3.348 -16.422 1 66.19 185 ARG A C 1
ATOM 1456 O O . ARG A 1 185 ? -9.016 4.219 -16.609 1 66.19 185 ARG A O 1
ATOM 1463 N N . LEU A 1 186 ? -7.574 3.125 -15.336 1 63.44 186 LEU A N 1
ATOM 1464 C CA . LEU A 1 186 ? -7.762 4.059 -14.234 1 63.44 186 LEU A CA 1
ATOM 1465 C C . LEU A 1 186 ? -7.219 5.438 -14.586 1 63.44 186 LEU A C 1
ATOM 1467 O O . LEU A 1 186 ? -7.754 6.453 -14.141 1 63.44 186 LEU A O 1
ATOM 1471 N N . ILE A 1 187 ? -6.199 5.34 -15.422 1 57.28 187 ILE A N 1
ATOM 1472 C CA . ILE A 1 187 ? -5.488 6.57 -15.758 1 57.28 187 ILE A CA 1
ATOM 1473 C C . ILE A 1 187 ? -6.172 7.262 -16.938 1 57.28 187 ILE A C 1
ATOM 1475 O O . ILE A 1 187 ? -6.145 8.492 -17.047 1 57.28 187 ILE A O 1
ATOM 1479 N N . ALA A 1 188 ? -6.871 6.586 -17.859 1 47.88 188 ALA A N 1
ATOM 1480 C CA . ALA A 1 188 ? -7.488 7.184 -19.047 1 47.88 188 ALA A CA 1
ATOM 1481 C C . ALA A 1 188 ? -8.797 7.887 -18.688 1 47.88 188 ALA A C 1
ATOM 1483 O O . ALA A 1 188 ? -9.469 7.504 -17.719 1 47.88 188 ALA A O 1
ATOM 1484 N N . MET B 1 1 ? -14.086 -5.535 3.389 1 34.47 1 MET B N 1
ATOM 1485 C CA . MET B 1 1 ? -13.5 -4.246 3.75 1 34.47 1 MET B CA 1
ATOM 1486 C C . MET B 1 1 ? -14.188 -3.662 4.977 1 34.47 1 MET B C 1
ATOM 1488 O O . MET B 1 1 ? -15.391 -3.4 4.953 1 34.47 1 MET B O 1
ATOM 1492 N N . THR B 1 2 ? -13.938 -3.994 6.098 1 42.19 2 THR B N 1
ATOM 1493 C CA . THR B 1 2 ? -14.773 -3.641 7.234 1 42.19 2 THR B CA 1
ATOM 1494 C C . THR B 1 2 ? -15.141 -2.158 7.199 1 42.19 2 THR B C 1
ATOM 1496 O O . THR B 1 2 ? -14.289 -1.311 6.926 1 42.19 2 THR B O 1
ATOM 1499 N N . ASP B 1 3 ? -16.359 -1.967 6.844 1 55.03 3 ASP B N 1
ATOM 1500 C CA . ASP B 1 3 ? -17.234 -0.809 6.977 1 55.03 3 ASP B CA 1
ATOM 1501 C C . ASP B 1 3 ? -16.844 0.046 8.18 1 55.03 3 ASP B C 1
ATOM 1503 O O . ASP B 1 3 ? -17.656 0.8 8.711 1 55.03 3 ASP B O 1
ATOM 1507 N N . GLU B 1 4 ? -15.641 -0.29 8.727 1 73.62 4 GLU B N 1
ATOM 1508 C CA . GLU B 1 4 ? -15.453 0.434 9.984 1 73.62 4 GLU B CA 1
ATOM 1509 C C . GLU B 1 4 ? -14.906 1.836 9.734 1 73.62 4 GLU B C 1
ATOM 1511 O O . GLU B 1 4 ? -14.125 2.047 8.805 1 73.62 4 GLU B O 1
ATOM 1516 N N . GLN B 1 5 ? -15.5 2.736 10.352 1 90.69 5 GLN B N 1
ATOM 1517 C CA . GLN B 1 5 ? -15.094 4.137 10.359 1 90.69 5 GLN B CA 1
ATOM 1518 C C . GLN B 1 5 ? -13.602 4.273 10.664 1 90.69 5 GLN B C 1
ATOM 1520 O O . GLN B 1 5 ? -13.102 3.654 11.602 1 90.69 5 GLN B O 1
ATOM 1525 N N . PRO B 1 6 ? -12.859 4.922 9.797 1 96.69 6 PRO B N 1
ATOM 1526 C CA . PRO B 1 6 ? -11.445 5.113 10.094 1 96.69 6 PRO B CA 1
ATOM 1527 C C . PRO B 1 6 ? -11.211 5.723 11.477 1 96.69 6 PRO B C 1
ATOM 1529 O O . PRO B 1 6 ? -12.031 6.512 11.953 1 96.69 6 PRO B O 1
ATOM 1532 N N . THR B 1 7 ? -10.18 5.379 12.086 1 98.06 7 THR B N 1
ATOM 1533 C CA . THR B 1 7 ? -9.82 5.867 13.414 1 98.06 7 THR B CA 1
ATOM 1534 C C . THR B 1 7 ? -8.75 6.949 13.32 1 98.06 7 THR B C 1
ATOM 1536 O O . THR B 1 7 ? -7.719 6.754 12.672 1 98.06 7 THR B O 1
ATOM 1539 N N . VAL B 1 8 ? -9 8.086 13.977 1 98.56 8 VAL B N 1
ATOM 1540 C CA . VAL B 1 8 ? -8.078 9.219 13.961 1 98.56 8 VAL B CA 1
ATOM 1541 C C . VAL B 1 8 ? -7.574 9.492 15.375 1 98.56 8 VAL B C 1
ATOM 1543 O O . VAL B 1 8 ? -8.367 9.594 16.312 1 98.56 8 VAL B O 1
ATOM 1546 N N . LEU B 1 9 ? -6.27 9.523 15.57 1 98.81 9 LEU B N 1
ATOM 1547 C CA . LEU B 1 9 ? -5.66 9.922 16.844 1 98.81 9 LEU B CA 1
ATOM 1548 C C . LEU B 1 9 ? -5.227 11.383 16.797 1 98.81 9 LEU B C 1
ATOM 1550 O O . LEU B 1 9 ? -4.426 11.773 15.953 1 98.81 9 LEU B O 1
ATOM 1554 N N . VAL B 1 10 ? -5.797 12.195 17.656 1 98.81 10 VAL B N 1
ATOM 1555 C CA . VAL B 1 10 ? -5.426 13.602 17.781 1 98.81 10 VAL B CA 1
ATOM 1556 C C . VAL B 1 10 ? -4.453 13.781 18.938 1 98.81 10 VAL B C 1
ATOM 1558 O O . VAL B 1 10 ? -4.773 13.445 20.094 1 98.81 10 VAL B O 1
ATOM 1561 N N . VAL B 1 11 ? -3.262 14.328 18.641 1 98.81 11 VAL B N 1
ATOM 1562 C CA . VAL B 1 11 ? -2.201 14.438 19.641 1 98.81 11 VAL B CA 1
ATOM 1563 C C . VAL B 1 11 ? -1.779 15.898 19.781 1 98.81 11 VAL B C 1
ATOM 1565 O O . VAL B 1 11 ? -1.224 16.484 18.844 1 98.81 11 VAL B O 1
ATOM 1568 N N . ASP B 1 12 ? -1.986 16.469 20.859 1 98.44 12 ASP B N 1
ATOM 1569 C CA . ASP B 1 12 ? -1.602 17.844 21.188 1 98.44 12 ASP B CA 1
ATOM 1570 C C . ASP B 1 12 ? -1.514 18.047 22.703 1 98.44 12 ASP B C 1
ATOM 1572 O O . ASP B 1 12 ? -2.355 17.531 23.453 1 98.44 12 ASP B O 1
ATOM 1576 N N . ASP B 1 13 ? -0.494 18.766 23.156 1 98.12 13 ASP B N 1
ATOM 1577 C CA . ASP B 1 13 ? -0.335 18.922 24.594 1 98.12 13 ASP B CA 1
ATOM 1578 C C . ASP B 1 13 ? -1.254 20.016 25.125 1 98.12 13 ASP B C 1
ATOM 1580 O O . ASP B 1 13 ? -1.338 20.219 26.344 1 98.12 13 ASP B O 1
ATOM 1584 N N . GLU B 1 14 ? -1.942 20.75 24.312 1 97.44 14 GLU B N 1
ATOM 1585 C CA . GLU B 1 14 ? -2.979 21.703 24.703 1 97.44 14 GLU B CA 1
ATOM 1586 C C . GLU B 1 14 ? -4.363 21.062 24.656 1 97.44 14 GLU B C 1
ATOM 1588 O O . GLU B 1 14 ? -4.977 20.984 23.594 1 97.44 14 GLU B O 1
ATOM 1593 N N . PRO B 1 15 ? -4.914 20.641 25.812 1 97.81 15 PRO B N 1
ATOM 1594 C CA . PRO B 1 15 ? -6.156 19.875 25.875 1 97.81 15 PRO B CA 1
ATOM 1595 C C . PRO B 1 15 ? -7.309 20.547 25.141 1 97.81 15 PRO B C 1
ATOM 1597 O O . PRO B 1 15 ? -8.117 19.891 24.484 1 97.81 15 PRO B O 1
ATOM 1600 N N . GLU B 1 16 ? -7.402 21.922 25.266 1 97.81 16 GLU B N 1
ATOM 1601 C CA . GLU B 1 16 ? -8.492 22.641 24.625 1 97.81 16 GLU B CA 1
ATOM 1602 C C . GLU B 1 16 ? -8.461 22.453 23.109 1 97.81 16 GLU B C 1
ATOM 1604 O O . GLU B 1 16 ? -9.492 22.234 22.484 1 97.81 16 GLU B O 1
ATOM 1609 N N . LEU B 1 17 ? -7.312 22.547 22.594 1 97.75 17 LEU B N 1
ATOM 1610 C CA . LEU B 1 17 ? -7.148 22.391 21.156 1 97.75 17 LEU B CA 1
ATOM 1611 C C . LEU B 1 17 ? -7.387 20.938 20.734 1 97.75 17 LEU B C 1
ATOM 1613 O O . LEU B 1 17 ? -8.031 20.688 19.719 1 97.75 17 LEU B O 1
ATOM 1617 N N . THR B 1 18 ? -6.82 20 21.5 1 98.25 18 THR B N 1
ATOM 1618 C CA . THR B 1 18 ? -7.012 18.578 21.25 1 98.25 18 THR B CA 1
ATOM 1619 C C . THR B 1 18 ? -8.5 18.234 21.188 1 98.25 18 THR B C 1
ATOM 1621 O O . THR B 1 18 ? -8.961 17.578 20.25 1 98.25 18 THR B O 1
ATOM 1624 N N . ASP B 1 19 ? -9.242 18.719 22.156 1 98.44 19 ASP B N 1
ATOM 1625 C CA . ASP B 1 19 ? -10.664 18.438 22.266 1 98.44 19 ASP B CA 1
ATOM 1626 C C . ASP B 1 19 ? -11.438 19.094 21.125 1 98.44 19 ASP B C 1
ATOM 1628 O O . ASP B 1 19 ? -12.398 18.516 20.609 1 98.44 19 ASP B O 1
ATOM 1632 N N . LEU B 1 20 ? -11.023 20.297 20.781 1 98.44 20 LEU B N 1
ATOM 1633 C CA . LEU B 1 20 ? -11.672 21 19.688 1 98.44 20 LEU B CA 1
ATOM 1634 C C . LEU B 1 20 ? -11.539 20.234 18.375 1 98.44 20 LEU B C 1
ATOM 1636 O O . LEU B 1 20 ? -12.531 20 17.672 1 98.44 20 LEU B O 1
ATOM 1640 N N . TYR B 1 21 ? -10.328 19.812 18.062 1 98.56 21 TYR B N 1
ATOM 1641 C CA . TYR B 1 21 ? -10.086 19.047 16.828 1 98.56 21 TYR B CA 1
ATOM 1642 C C . TYR B 1 21 ? -10.859 17.734 16.844 1 98.56 21 TYR B C 1
ATOM 1644 O O . TYR B 1 21 ? -11.422 17.328 15.828 1 98.56 21 TYR B O 1
ATOM 1652 N N . ALA B 1 22 ? -10.859 17.078 18 1 98.62 22 ALA B N 1
ATOM 1653 C CA . ALA B 1 22 ? -11.617 15.828 18.125 1 98.62 22 ALA B CA 1
ATOM 1654 C C . ALA B 1 22 ? -13.094 16.047 17.812 1 98.62 22 ALA B C 1
ATOM 1656 O O . ALA B 1 22 ? -13.695 15.281 17.062 1 98.62 22 ALA B O 1
ATOM 1657 N N . THR B 1 23 ? -13.648 17.109 18.312 1 98.44 23 THR B N 1
ATOM 1658 C CA . THR B 1 23 ? -15.055 17.422 18.109 1 98.44 23 THR B CA 1
ATOM 1659 C C . THR B 1 23 ? -15.344 17.656 16.625 1 98.44 23 THR B C 1
ATOM 1661 O O . THR B 1 23 ? -16.359 17.203 16.109 1 98.44 23 THR B O 1
ATOM 1664 N N . TRP B 1 24 ? -14.406 18.391 15.969 1 98.25 24 TRP B N 1
ATOM 1665 C CA . TRP B 1 24 ? -14.578 18.688 14.547 1 98.25 24 TRP B CA 1
ATOM 1666 C C . TRP B 1 24 ? -14.648 17.406 13.727 1 98.25 24 TRP B C 1
ATOM 1668 O O . TRP B 1 24 ? -15.344 17.359 12.711 1 98.25 24 TRP B O 1
ATOM 1678 N N . LEU B 1 25 ? -13.945 16.344 14.203 1 98.25 25 LEU B N 1
ATOM 1679 C CA . LEU B 1 25 ? -13.742 15.164 13.359 1 98.25 25 LEU B CA 1
ATOM 1680 C C . LEU B 1 25 ? -14.703 14.047 13.75 1 98.25 25 LEU B C 1
ATOM 1682 O O . LEU B 1 25 ? -14.875 13.086 13 1 98.25 25 LEU B O 1
ATOM 1686 N N . GLU B 1 26 ? -15.414 14.102 14.828 1 96.69 26 GLU B N 1
ATOM 1687 C CA . GLU B 1 26 ? -16.188 13.023 15.43 1 96.69 26 GLU B CA 1
ATOM 1688 C C . GLU B 1 26 ? -17.359 12.625 14.531 1 96.69 26 GLU B C 1
ATOM 1690 O O . GLU B 1 26 ? -17.859 11.5 14.617 1 96.69 26 GLU B O 1
ATOM 1695 N N . SER B 1 27 ? -17.797 13.5 13.695 1 94.12 27 SER B N 1
ATOM 1696 C CA . SER B 1 27 ? -18.953 13.203 12.852 1 94.12 27 SER B CA 1
ATOM 1697 C C . SER B 1 27 ? -18.625 12.156 11.797 1 94.12 27 SER B C 1
ATOM 1699 O O . SER B 1 27 ? -19.5 11.438 11.328 1 94.12 27 SER B O 1
ATOM 1701 N N . GLY B 1 28 ? -17.391 12.031 11.484 1 95.38 28 GLY B N 1
ATOM 1702 C CA . GLY B 1 28 ? -17.062 11.156 10.367 1 95.38 28 GLY B CA 1
ATOM 1703 C C . GLY B 1 28 ? -16.062 10.086 10.727 1 95.38 28 GLY B C 1
ATOM 1704 O O . GLY B 1 28 ? -15.812 9.164 9.945 1 95.38 28 GLY B O 1
ATOM 1705 N N . TYR B 1 29 ? -15.492 10.18 11.938 1 97.88 29 TYR B N 1
ATOM 1706 C CA . TYR B 1 29 ? -14.391 9.289 12.273 1 97.88 29 TYR B CA 1
ATOM 1707 C C . TYR B 1 29 ? -14.5 8.812 13.719 1 97.88 29 TYR B C 1
ATOM 1709 O O . TYR B 1 29 ? -15.211 9.414 14.523 1 97.88 29 TYR B O 1
ATOM 1717 N N . ASP B 1 30 ? -13.992 7.656 14.031 1 97.88 30 ASP B N 1
ATOM 1718 C CA . ASP B 1 30 ? -13.688 7.281 15.414 1 97.88 30 ASP B CA 1
ATOM 1719 C C . ASP B 1 30 ? -12.461 8.023 15.93 1 97.88 30 ASP B C 1
ATOM 1721 O O . ASP B 1 30 ? -11.352 7.809 15.438 1 97.88 30 ASP B O 1
ATOM 1725 N N . VAL B 1 31 ? -12.656 8.875 16.859 1 98.5 31 VAL B N 1
ATOM 1726 C CA . VAL B 1 31 ? -11.57 9.773 17.25 1 98.5 31 VAL B CA 1
ATOM 1727 C C . VAL B 1 31 ? -11.055 9.391 18.625 1 98.5 31 VAL B C 1
ATOM 1729 O O . VAL B 1 31 ? -11.844 9.148 19.547 1 98.5 31 VAL B O 1
ATOM 1732 N N . ARG B 1 32 ? -9.797 9.258 18.75 1 98.44 32 ARG B N 1
ATOM 1733 C CA . ARG B 1 32 ? -9.07 9.109 20 1 98.44 32 ARG B CA 1
ATOM 1734 C C . ARG B 1 32 ? -8.172 10.312 20.266 1 98.44 32 ARG B C 1
ATOM 1736 O O . ARG B 1 32 ? -7.801 11.023 19.328 1 98.44 32 ARG B O 1
ATOM 1743 N N . THR B 1 33 ? -7.883 10.492 21.531 1 98.62 33 THR B N 1
ATOM 1744 C CA . THR B 1 33 ? -7.082 11.664 21.859 1 98.62 33 THR B CA 1
ATOM 1745 C C . THR B 1 33 ? -5.891 11.273 22.734 1 98.62 33 THR B C 1
ATOM 1747 O O . THR B 1 33 ? -5.918 10.242 23.406 1 98.62 33 THR B O 1
ATOM 1750 N N . ALA B 1 34 ? -4.832 11.961 22.562 1 98.69 34 ALA B N 1
ATOM 1751 C CA . ALA B 1 34 ? -3.658 11.953 23.438 1 98.69 34 ALA B CA 1
ATOM 1752 C C . ALA B 1 34 ? -3.207 13.375 23.766 1 98.69 34 ALA B C 1
ATOM 1754 O O . ALA B 1 34 ? -3.068 14.211 22.859 1 98.69 34 ALA B O 1
ATOM 1755 N N . TYR B 1 35 ? -2.92 13.711 24.969 1 98.38 35 TYR B N 1
ATOM 1756 C CA . TYR B 1 35 ? -2.672 15.086 25.391 1 98.38 35 TYR B CA 1
ATOM 1757 C C . TYR B 1 35 ? -1.182 15.336 25.594 1 98.38 35 TYR B C 1
ATOM 1759 O O . TYR B 1 35 ? -0.789 16.219 26.359 1 98.38 35 TYR B O 1
ATOM 1767 N N . GLY B 1 36 ? -0.398 14.539 24.953 1 97.69 36 GLY B N 1
ATOM 1768 C CA . GLY B 1 36 ? 1.052 14.656 24.969 1 97.69 36 GLY B CA 1
ATOM 1769 C C . GLY B 1 36 ? 1.752 13.523 24.25 1 97.69 36 GLY B C 1
ATOM 1770 O O . GLY B 1 36 ? 1.11 12.555 23.828 1 97.69 36 GLY B O 1
ATOM 1771 N N . GLY B 1 37 ? 3.084 13.648 24.094 1 97.69 37 GLY B N 1
ATOM 1772 C CA . GLY B 1 37 ? 3.895 12.695 23.359 1 97.69 37 GLY B CA 1
ATOM 1773 C C . GLY B 1 37 ? 3.879 11.305 23.969 1 97.69 37 GLY B C 1
ATOM 1774 O O . GLY B 1 37 ? 3.609 10.32 23.266 1 97.69 37 GLY B O 1
ATOM 1775 N N . PRO B 1 38 ? 4.16 11.281 25.328 1 97.88 38 PRO B N 1
ATOM 1776 C CA . PRO B 1 38 ? 4.195 9.961 25.953 1 97.88 38 PRO B CA 1
ATOM 1777 C C . PRO B 1 38 ? 2.869 9.211 25.828 1 97.88 38 PRO B C 1
ATOM 1779 O O . PRO B 1 38 ? 2.859 8.016 25.516 1 97.88 38 PRO B O 1
ATOM 1782 N N . GLU B 1 39 ? 1.817 9.906 25.953 1 98.12 39 GLU B N 1
ATOM 1783 C CA . GLU B 1 39 ? 0.497 9.297 25.812 1 98.12 39 GLU B CA 1
ATOM 1784 C C . GLU B 1 39 ? 0.238 8.859 24.375 1 98.12 39 GLU B C 1
ATOM 1786 O O . GLU B 1 39 ? -0.378 7.816 24.141 1 98.12 39 GLU B O 1
ATOM 1791 N N . ALA B 1 40 ? 0.642 9.68 23.438 1 98.5 40 ALA B N 1
ATOM 1792 C CA . ALA B 1 40 ? 0.489 9.344 22.031 1 98.5 40 ALA B CA 1
ATOM 1793 C C . ALA B 1 40 ? 1.183 8.031 21.703 1 98.5 40 ALA B C 1
ATOM 1795 O O . ALA B 1 40 ? 0.594 7.152 21.062 1 98.5 40 ALA B O 1
ATOM 1796 N N . VAL B 1 41 ? 2.443 7.836 22.156 1 97.62 41 VAL B N 1
ATOM 1797 C CA . VAL B 1 41 ? 3.23 6.637 21.891 1 97.62 41 VAL B CA 1
ATOM 1798 C C . VAL B 1 41 ? 2.535 5.418 22.5 1 97.62 41 VAL B C 1
ATOM 1800 O O . VAL B 1 41 ? 2.512 4.344 21.891 1 97.62 41 VAL B O 1
ATOM 1803 N N . GLU B 1 42 ? 1.929 5.605 23.609 1 97.19 42 GLU B N 1
ATOM 1804 C CA . GLU B 1 42 ? 1.217 4.523 24.297 1 97.19 42 GLU B CA 1
ATOM 1805 C C . GLU B 1 42 ? -0.042 4.129 23.531 1 97.19 42 GLU B C 1
ATOM 1807 O O . GLU B 1 42 ? -0.407 2.953 23.484 1 97.19 42 GLU B O 1
ATOM 1812 N N . ARG B 1 43 ? -0.667 5.066 22.906 1 97.12 43 ARG B N 1
ATOM 1813 C CA . ARG B 1 43 ? -1.972 4.836 22.297 1 97.12 43 ARG B CA 1
ATOM 1814 C C . ARG B 1 43 ? -1.823 4.387 20.844 1 97.12 43 ARG B C 1
ATOM 1816 O O . ARG B 1 43 ? -2.754 3.824 20.266 1 97.12 43 ARG B O 1
ATOM 1823 N N . LEU B 1 44 ? -0.74 4.645 20.297 1 96.75 44 LEU B N 1
ATOM 1824 C CA . LEU B 1 44 ? -0.504 4.27 18.906 1 96.75 44 LEU B CA 1
ATOM 1825 C C . LEU B 1 44 ? -0.54 2.752 18.734 1 96.75 44 LEU B C 1
ATOM 1827 O O . LEU B 1 44 ? 0.034 2.021 19.547 1 96.75 44 LEU B O 1
ATOM 1831 N N . ASN B 1 45 ? -1.258 2.279 17.781 1 94.62 45 ASN B N 1
ATOM 1832 C CA . ASN B 1 45 ? -1.329 0.871 17.406 1 94.62 45 ASN B CA 1
ATOM 1833 C C . ASN B 1 45 ? -1.789 0.701 15.953 1 94.62 45 ASN B C 1
ATOM 1835 O O . ASN B 1 45 ? -1.985 1.686 15.242 1 94.62 45 ASN B O 1
ATOM 1839 N N . GLU B 1 46 ? -2.033 -0.516 15.555 1 89.81 46 GLU B N 1
ATOM 1840 C CA . GLU B 1 46 ? -2.307 -0.837 14.156 1 89.81 46 GLU B CA 1
ATOM 1841 C C . GLU B 1 46 ? -3.703 -0.376 13.75 1 89.81 46 GLU B C 1
ATOM 1843 O O . GLU B 1 46 ? -4.012 -0.293 12.555 1 89.81 46 GLU B O 1
ATOM 1848 N N . ASP B 1 47 ? -4.543 -0.036 14.742 1 93.12 47 ASP B N 1
ATOM 1849 C CA . ASP B 1 47 ? -5.93 0.314 14.453 1 93.12 47 ASP B CA 1
ATOM 1850 C C . ASP B 1 47 ? -6.062 1.799 14.117 1 93.12 47 ASP B C 1
ATOM 1852 O O . ASP B 1 47 ? -7.113 2.246 13.656 1 93.12 47 ASP B O 1
ATOM 1856 N N . ILE B 1 48 ? -5.031 2.559 14.359 1 97.06 48 ILE B N 1
ATOM 1857 C CA . ILE B 1 48 ? -5.066 3.984 14.055 1 97.06 48 ILE B CA 1
ATOM 1858 C C . ILE B 1 48 ? -4.773 4.203 12.57 1 97.06 48 ILE B C 1
ATOM 1860 O O . ILE B 1 48 ? -3.717 3.809 12.078 1 97.06 48 ILE B O 1
ATOM 1864 N N . ASP B 1 49 ? -5.707 4.871 11.922 1 97.25 49 ASP B N 1
ATOM 1865 C CA . ASP B 1 49 ? -5.543 5.098 10.492 1 97.25 49 ASP B CA 1
ATOM 1866 C C . ASP B 1 49 ? -4.801 6.402 10.227 1 97.25 49 ASP B C 1
ATOM 1868 O O . ASP B 1 49 ? -3.951 6.469 9.336 1 97.25 49 ASP B O 1
ATOM 1872 N N . VAL B 1 50 ? -5.152 7.387 10.984 1 97.94 50 VAL B N 1
ATOM 1873 C CA . VAL B 1 50 ? -4.555 8.711 10.828 1 97.94 50 VAL B CA 1
ATOM 1874 C C . VAL B 1 50 ? -4.191 9.281 12.195 1 97.94 50 VAL B C 1
ATOM 1876 O O . VAL B 1 50 ? -4.949 9.133 13.156 1 97.94 50 VAL B O 1
ATOM 1879 N N . ALA B 1 51 ? -3.064 9.898 12.281 1 98.69 51 ALA B N 1
ATOM 1880 C CA . ALA B 1 51 ? -2.68 10.625 13.484 1 98.69 51 ALA B CA 1
ATOM 1881 C C . ALA B 1 51 ? -2.4 12.094 13.172 1 98.69 51 ALA B C 1
ATOM 1883 O O . ALA B 1 51 ? -1.658 12.406 12.242 1 98.69 51 ALA B O 1
ATOM 1884 N N . LEU B 1 52 ? -3.064 12.969 13.852 1 98.75 52 LEU B N 1
ATOM 1885 C CA . LEU B 1 52 ? -2.736 14.391 13.859 1 98.75 52 LEU B CA 1
ATOM 1886 C C . LEU B 1 52 ? -1.811 14.727 15.031 1 98.75 52 LEU B C 1
ATOM 1888 O O . LEU B 1 52 ? -2.184 14.555 16.188 1 98.75 52 LEU B O 1
ATOM 1892 N N . VAL B 1 53 ? -0.64 15.219 14.711 1 98.75 53 VAL B N 1
ATOM 1893 C CA . VAL B 1 53 ? 0.375 15.305 15.758 1 98.75 53 VAL B CA 1
ATOM 1894 C C . VAL B 1 53 ? 0.946 16.719 15.805 1 98.75 53 VAL B C 1
ATOM 1896 O O . VAL B 1 53 ? 1.435 17.234 14.797 1 98.75 53 VAL B O 1
ATOM 1899 N N . ASP B 1 54 ? 0.875 17.359 16.953 1 98.5 54 ASP B N 1
ATOM 1900 C CA . ASP B 1 54 ? 1.62 18.594 17.188 1 98.5 54 ASP B CA 1
ATOM 1901 C C . ASP B 1 54 ? 3.119 18.312 17.297 1 98.5 54 ASP B C 1
ATOM 1903 O O . ASP B 1 54 ? 3.531 17.375 17.969 1 98.5 54 ASP B O 1
ATOM 1907 N N . ARG B 1 55 ? 3.887 19.094 16.688 1 96.75 55 ARG B N 1
ATOM 1908 C CA . ARG B 1 55 ? 5.324 18.844 16.656 1 96.75 55 ARG B CA 1
ATOM 1909 C C . ARG B 1 55 ? 5.992 19.266 17.953 1 96.75 55 ARG B C 1
ATOM 1911 O O . ARG B 1 55 ? 6.891 18.578 18.453 1 96.75 55 ARG B O 1
ATOM 1918 N N . LEU B 1 56 ? 5.574 20.453 18.453 1 96.56 56 LEU B N 1
ATOM 1919 C CA . LEU B 1 56 ? 6.207 20.969 19.656 1 96.56 56 LEU B CA 1
ATOM 1920 C C . LEU B 1 56 ? 5.438 20.547 20.906 1 96.56 56 LEU B C 1
ATOM 1922 O O . LEU B 1 56 ? 4.352 21.062 21.172 1 96.56 56 LEU B O 1
ATOM 1926 N N . MET B 1 57 ? 5.891 19.594 21.547 1 97.62 57 MET B N 1
ATOM 1927 C CA . MET B 1 57 ? 5.344 19.125 22.812 1 97.62 57 MET B CA 1
ATOM 1928 C C . MET B 1 57 ? 6.457 18.828 23.812 1 97.62 57 MET B C 1
ATOM 1930 O O . MET B 1 57 ? 7.559 18.438 23.422 1 97.62 57 MET B O 1
ATOM 1934 N N . PRO B 1 58 ? 6.188 19.031 25.125 1 96.12 58 PRO B N 1
ATOM 1935 C CA . PRO B 1 58 ? 7.195 18.688 26.141 1 96.12 58 PRO B CA 1
ATOM 1936 C C . PRO B 1 58 ? 7.434 17.172 26.25 1 96.12 58 PRO B C 1
ATOM 1938 O O . PRO B 1 58 ? 6.566 16.391 25.875 1 96.12 58 PRO B O 1
ATOM 1941 N N . GLN B 1 59 ? 8.711 16.781 26.766 1 95.06 59 GLN B N 1
ATOM 1942 C CA . GLN B 1 59 ? 9.102 15.398 26.984 1 95.06 59 GLN B CA 1
ATOM 1943 C C . G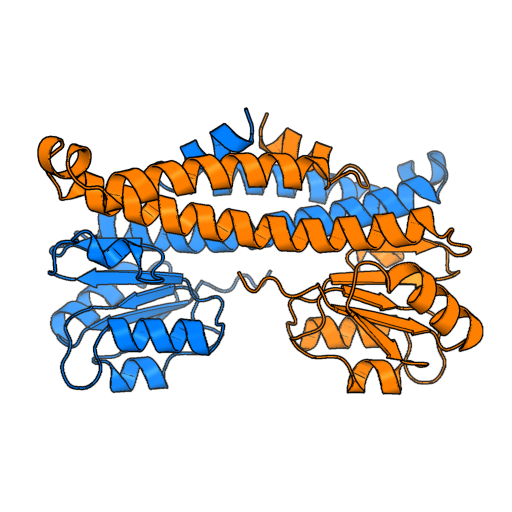LN B 1 59 ? 9.32 14.672 25.656 1 95.06 59 GLN B C 1
ATOM 1945 O O . GLN B 1 59 ? 10.336 14.883 24.984 1 95.06 59 GLN B O 1
ATOM 1950 N N . THR B 1 60 ? 8.203 14.172 25.094 1 95.62 60 THR B N 1
ATOM 1951 C CA . THR B 1 60 ? 8.25 13.523 23.781 1 95.62 60 THR B CA 1
ATOM 1952 C C . THR B 1 60 ? 7.656 14.438 22.719 1 95.62 60 THR B C 1
ATOM 1954 O O . THR B 1 60 ? 6.461 14.734 22.734 1 95.62 60 THR B O 1
ATOM 1957 N N . SER B 1 61 ? 8.477 14.805 21.781 1 96.19 61 SER B N 1
ATOM 1958 C CA . SER B 1 61 ? 8.055 15.734 20.734 1 96.19 61 SER B CA 1
ATOM 1959 C C . SER B 1 61 ? 7.234 15.031 19.656 1 96.19 61 SER B C 1
ATOM 1961 O O . SER B 1 61 ? 7.223 13.797 19.594 1 96.19 61 SER B O 1
ATOM 1963 N N . GLY B 1 62 ? 6.555 15.797 18.859 1 97.56 62 GLY B N 1
ATOM 1964 C CA . GLY B 1 62 ? 5.832 15.219 17.734 1 97.56 62 GLY B CA 1
ATOM 1965 C C . GLY B 1 62 ? 6.73 14.469 16.766 1 97.56 62 GLY B C 1
ATOM 1966 O O . GLY B 1 62 ? 6.332 13.445 16.203 1 97.56 62 GLY B O 1
ATOM 1967 N N . ASP B 1 63 ? 7.98 14.938 16.562 1 96.31 63 ASP B N 1
ATOM 1968 C CA . ASP B 1 63 ? 8.945 14.242 15.719 1 96.31 63 ASP B CA 1
ATOM 1969 C C . ASP B 1 63 ? 9.25 12.844 16.25 1 96.31 63 ASP B C 1
ATOM 1971 O O . ASP B 1 63 ? 9.383 11.891 15.492 1 96.31 63 ASP B O 1
ATOM 1975 N N . GLU B 1 64 ? 9.367 12.789 17.547 1 97.12 64 GLU B N 1
ATOM 1976 C CA . GLU B 1 64 ? 9.633 11.5 18.172 1 97.12 64 GLU B CA 1
ATOM 1977 C C . GLU B 1 64 ? 8.43 10.562 18.047 1 97.12 64 GLU B C 1
ATOM 1979 O O . GLU B 1 64 ? 8.594 9.359 17.844 1 97.12 64 GLU B O 1
ATOM 1984 N N . VAL B 1 65 ? 7.242 11.141 18.172 1 97.81 65 VAL B N 1
ATOM 1985 C CA . VAL B 1 65 ? 6.031 10.352 17.953 1 97.81 65 VAL B CA 1
ATOM 1986 C C . VAL B 1 65 ? 6.023 9.797 16.531 1 97.81 65 VAL B C 1
ATOM 1988 O O . VAL B 1 65 ? 5.746 8.617 16.328 1 97.81 65 VAL B O 1
ATOM 1991 N N . LEU B 1 66 ? 6.297 10.656 15.539 1 97.44 66 LEU B N 1
ATOM 1992 C CA . LEU B 1 66 ? 6.398 10.258 14.141 1 97.44 66 LEU B CA 1
ATOM 1993 C C . LEU B 1 66 ? 7.395 9.117 13.969 1 97.44 66 LEU B C 1
ATOM 1995 O O . LEU B 1 66 ? 7.098 8.125 13.297 1 97.44 66 LEU B O 1
ATOM 1999 N N . ASP B 1 67 ? 8.547 9.227 14.625 1 96.31 67 ASP B N 1
ATOM 2000 C CA . ASP B 1 67 ? 9.578 8.188 14.547 1 96.31 67 ASP B CA 1
ATOM 2001 C C . ASP B 1 67 ? 9.055 6.855 15.078 1 96.31 67 ASP B C 1
ATOM 2003 O O . ASP B 1 67 ? 9.367 5.797 14.531 1 96.31 67 ASP B O 1
ATOM 2007 N N . HIS B 1 68 ? 8.32 6.93 16.109 1 96 68 HIS B N 1
ATOM 2008 C CA . HIS B 1 68 ? 7.754 5.727 16.703 1 96 68 HIS B CA 1
ATOM 2009 C C . HIS B 1 68 ? 6.793 5.043 15.734 1 96 68 HIS B C 1
ATOM 2011 O O . HIS B 1 68 ? 6.812 3.818 15.594 1 96 68 HIS B O 1
ATOM 2017 N N . VAL B 1 69 ? 5.945 5.812 15.109 1 95.88 69 VAL B N 1
ATOM 2018 C CA . VAL B 1 69 ? 4.988 5.281 14.148 1 95.88 69 VAL B CA 1
ATOM 2019 C C . VAL B 1 69 ? 5.73 4.539 13.039 1 95.88 69 VAL B C 1
ATOM 2021 O O . VAL B 1 69 ? 5.355 3.424 12.672 1 95.88 69 VAL B O 1
ATOM 2024 N N . ARG B 1 70 ? 6.82 5.098 12.547 1 94.88 70 ARG B N 1
ATOM 2025 C CA . ARG B 1 70 ? 7.566 4.539 11.422 1 94.88 70 ARG B CA 1
ATOM 2026 C C . ARG B 1 70 ? 8.375 3.32 11.852 1 94.88 70 ARG B C 1
ATOM 2028 O O . ARG B 1 70 ? 8.453 2.332 11.117 1 94.88 70 ARG B O 1
ATOM 2035 N N . ALA B 1 71 ? 8.906 3.412 13.055 1 93.12 71 ALA B N 1
ATOM 2036 C CA . ALA B 1 71 ? 9.695 2.295 13.57 1 93.12 71 ALA B CA 1
ATOM 2037 C C . ALA B 1 71 ? 8.828 1.058 13.773 1 93.12 71 ALA B C 1
ATOM 2039 O O . ALA B 1 71 ? 9.289 -0.07 13.578 1 93.12 71 ALA B O 1
ATOM 2040 N N . ALA B 1 72 ? 7.605 1.294 14.109 1 90.81 72 ALA B N 1
ATOM 2041 C CA . ALA B 1 72 ? 6.688 0.186 14.367 1 90.81 72 ALA B CA 1
ATOM 2042 C C . ALA B 1 72 ? 6.082 -0.34 13.07 1 90.81 72 ALA B C 1
ATOM 2044 O O . ALA B 1 72 ? 5.379 -1.354 13.07 1 90.81 72 ALA B O 1
ATOM 2045 N N . ASP B 1 73 ? 6.344 0.373 11.953 1 86.88 73 ASP B N 1
ATOM 2046 C CA . ASP B 1 73 ? 5.871 0.008 10.617 1 86.88 73 ASP B CA 1
ATOM 2047 C C . ASP B 1 73 ? 4.348 -0.037 10.57 1 86.88 73 ASP B C 1
ATOM 2049 O O . ASP B 1 73 ? 3.766 -0.95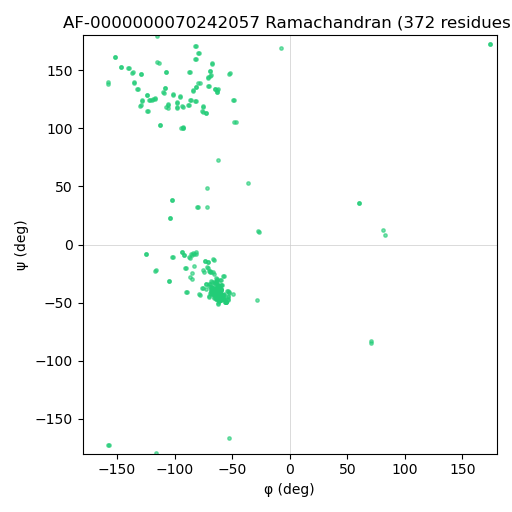5 9.984 1 86.88 73 ASP B O 1
ATOM 2053 N N . TYR B 1 74 ? 3.697 0.866 11.305 1 88.06 74 TYR B N 1
ATOM 2054 C CA . TYR B 1 74 ? 2.248 1.008 11.227 1 88.06 74 TYR B CA 1
ATOM 2055 C C . TYR B 1 74 ? 1.832 1.629 9.898 1 88.06 74 TYR B C 1
ATOM 2057 O O . TYR B 1 74 ? 2.527 2.498 9.367 1 88.06 74 TYR B O 1
ATOM 2065 N N . ASP B 1 75 ? 0.706 1.178 9.383 1 87.94 75 ASP B N 1
ATOM 2066 C CA . ASP B 1 75 ? 0.136 1.805 8.195 1 87.94 75 ASP B CA 1
ATOM 2067 C C . ASP B 1 75 ? -0.62 3.082 8.555 1 87.94 75 ASP B C 1
ATOM 2069 O O . ASP B 1 75 ? -1.593 3.443 7.891 1 87.94 75 ASP B O 1
ATOM 2073 N N . CYS B 1 76 ? -0.192 3.742 9.531 1 95.25 76 CYS B N 1
ATOM 2074 C CA . CYS B 1 76 ? -0.811 4.969 10.023 1 95.25 76 CYS B CA 1
ATOM 2075 C C . CYS B 1 76 ? -0.288 6.184 9.266 1 95.25 76 CYS B C 1
ATOM 2077 O O . CYS B 1 76 ? 0.923 6.387 9.172 1 95.25 76 CYS B O 1
ATOM 2079 N N . ARG B 1 77 ? -1.225 6.938 8.695 1 96.31 77 ARG B N 1
ATOM 2080 C CA . ARG B 1 77 ? -0.842 8.203 8.078 1 96.31 77 ARG B CA 1
ATOM 2081 C C . ARG B 1 77 ? -0.717 9.305 9.125 1 96.31 77 ARG B C 1
ATOM 2083 O O . ARG B 1 77 ? -1.57 9.438 10 1 96.31 77 ARG B O 1
ATOM 2090 N N . VAL B 1 78 ? 0.364 10.102 9.008 1 97.81 78 VAL B N 1
ATOM 2091 C CA . VAL B 1 78 ? 0.608 11.094 10.047 1 97.81 78 VAL B 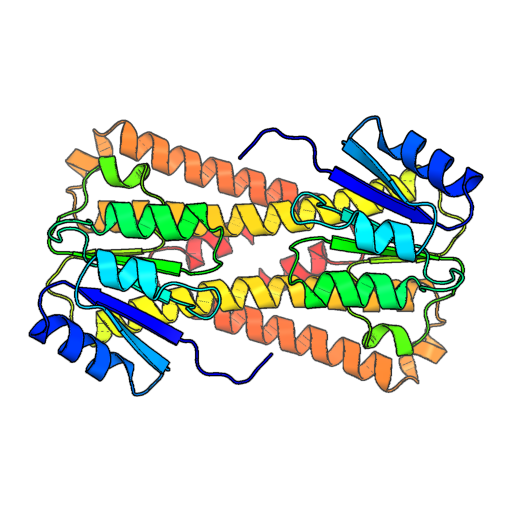CA 1
ATOM 2092 C C . VAL B 1 78 ? 0.595 12.492 9.438 1 97.81 78 VAL B C 1
ATOM 2094 O O . VAL B 1 78 ? 1.316 12.766 8.477 1 97.81 78 VAL B O 1
ATOM 2097 N N . ALA B 1 79 ? -0.208 13.328 9.938 1 97.44 79 ALA B N 1
ATOM 2098 C CA . ALA B 1 79 ? -0.192 14.758 9.648 1 97.44 79 ALA B CA 1
ATOM 2099 C C . ALA B 1 79 ? 0.381 15.547 10.82 1 97.44 79 ALA B C 1
ATOM 2101 O O . ALA B 1 79 ? -0.106 15.438 11.953 1 97.44 79 ALA B O 1
ATOM 2102 N N . MET B 1 80 ? 1.45 16.266 10.562 1 97.94 80 MET B N 1
ATOM 2103 C CA . MET B 1 80 ? 1.909 17.234 11.555 1 97.94 80 MET B CA 1
ATOM 2104 C C . MET B 1 80 ? 1.015 18.469 11.562 1 97.94 80 MET B C 1
ATOM 2106 O O . MET B 1 80 ? 0.809 19.094 10.523 1 97.94 80 MET B O 1
ATOM 2110 N N . VAL B 1 81 ? 0.365 18.781 12.656 1 98 81 VAL B N 1
ATOM 2111 C CA . VAL B 1 81 ? -0.436 19.984 12.844 1 98 81 VAL B CA 1
ATOM 2112 C C . VAL B 1 81 ? 0.23 20.891 13.875 1 98 81 VAL B C 1
ATOM 2114 O O . VAL B 1 81 ? 0.134 20.656 15.078 1 98 81 VAL B O 1
ATOM 2117 N N . THR B 1 82 ? 0.885 21.938 13.391 1 97.19 82 THR B N 1
ATOM 2118 C CA . THR B 1 82 ? 1.829 22.609 14.281 1 97.19 82 THR B CA 1
ATOM 2119 C C . THR B 1 82 ? 1.958 24.078 13.914 1 97.19 82 THR B C 1
ATOM 2121 O O . THR B 1 82 ? 1.612 24.484 12.805 1 97.19 82 THR B O 1
ATOM 2124 N N . SER B 1 83 ? 2.463 24.859 14.828 1 96.69 83 SER B N 1
ATOM 2125 C CA . SER B 1 83 ? 2.719 26.281 14.602 1 96.69 83 SER B CA 1
ATOM 2126 C C . SER B 1 83 ? 4.078 26.5 13.953 1 96.69 83 SER B C 1
ATOM 2128 O O . SER B 1 83 ? 4.402 27.609 13.539 1 96.69 83 SER B O 1
ATOM 2130 N N . VAL B 1 84 ? 4.82 25.453 13.875 1 95.44 84 VAL B N 1
ATOM 2131 C CA . VAL B 1 84 ? 6.152 25.562 13.289 1 95.44 84 VAL B CA 1
ATOM 2132 C C . VAL B 1 84 ? 6.039 25.656 11.773 1 95.44 84 VAL B C 1
ATOM 2134 O O . VAL B 1 84 ? 5.57 24.719 11.125 1 95.44 84 VAL B O 1
ATOM 2137 N N . GLU B 1 85 ? 6.414 26.734 11.266 1 94.88 85 GLU B N 1
ATOM 2138 C CA . GLU B 1 85 ? 6.441 26.859 9.812 1 94.88 85 GLU B CA 1
ATOM 2139 C C . GLU B 1 85 ? 7.469 25.906 9.203 1 94.88 85 GLU B C 1
ATOM 2141 O O . GLU B 1 85 ? 8.578 25.75 9.727 1 94.88 85 GLU B O 1
ATOM 2146 N N . PRO B 1 86 ? 7.004 25.234 8.164 1 94.25 86 PRO B N 1
ATOM 2147 C CA . PRO B 1 86 ? 7.945 24.297 7.559 1 94.25 86 PRO B CA 1
ATOM 2148 C C . PRO B 1 86 ? 9.18 24.984 6.984 1 94.25 86 PRO B C 1
ATOM 2150 O O . PRO B 1 86 ? 9.07 26.062 6.379 1 94.25 86 PRO B O 1
ATOM 2153 N N . ASP B 1 87 ? 10.266 24.422 7.301 1 94.25 87 ASP B N 1
ATOM 2154 C CA . ASP B 1 87 ? 11.531 24.75 6.648 1 94.25 87 ASP B CA 1
ATOM 2155 C C . ASP B 1 87 ? 12.086 23.562 5.883 1 94.25 87 ASP B C 1
ATOM 2157 O O . ASP B 1 87 ? 11.453 22.5 5.84 1 94.25 87 ASP B O 1
ATOM 2161 N N . PHE B 1 88 ? 13.234 23.781 5.246 1 94.38 88 PHE B N 1
ATOM 2162 C CA . PHE B 1 88 ? 13.727 22.766 4.316 1 94.38 88 PHE B CA 1
ATOM 2163 C C . PHE B 1 88 ? 14.094 21.484 5.059 1 94.38 88 PHE B C 1
ATOM 2165 O O . PHE B 1 88 ? 14.195 20.422 4.453 1 94.38 88 PHE B O 1
ATOM 2172 N N . ASP B 1 89 ? 14.18 21.547 6.352 1 92.25 89 ASP B N 1
ATOM 2173 C CA . ASP B 1 89 ? 14.523 20.359 7.141 1 92.25 89 ASP B CA 1
ATOM 2174 C C . ASP B 1 89 ? 13.383 19.359 7.148 1 92.25 89 ASP B C 1
ATOM 2176 O O . ASP B 1 89 ? 13.578 18.188 7.48 1 92.25 89 ASP B O 1
ATOM 2180 N N . ILE B 1 90 ? 12.141 19.719 6.746 1 95.06 90 ILE B N 1
ATOM 2181 C CA . ILE B 1 90 ? 10.992 18.812 6.789 1 95.06 90 ILE B CA 1
ATOM 2182 C C . ILE B 1 90 ? 11.148 17.734 5.719 1 95.06 90 ILE B C 1
ATOM 2184 O O . ILE B 1 90 ? 10.453 16.719 5.75 1 95.06 90 ILE B O 1
ATOM 2188 N N . ILE B 1 91 ? 11.977 18.031 4.738 1 94.44 91 ILE B N 1
ATOM 2189 C CA . ILE B 1 91 ? 12.188 17.109 3.631 1 94.44 91 ILE B CA 1
ATOM 2190 C C . ILE B 1 91 ? 12.664 15.758 4.168 1 94.44 91 ILE B C 1
ATOM 2192 O O . ILE B 1 91 ? 12.336 14.711 3.609 1 94.44 91 ILE B O 1
ATOM 2196 N N . ASP B 1 92 ? 13.328 15.742 5.348 1 92.94 92 ASP B N 1
ATOM 2197 C CA . ASP B 1 92 ? 13.898 14.531 5.922 1 92.94 92 ASP B CA 1
ATOM 2198 C C . ASP B 1 92 ? 12.93 13.859 6.887 1 92.94 92 ASP B C 1
ATOM 2200 O O . ASP B 1 92 ? 13.203 12.773 7.402 1 92.94 92 ASP B O 1
ATOM 2204 N N . LEU B 1 93 ? 11.844 14.516 7.129 1 94.06 93 LEU B N 1
ATOM 2205 C CA . LEU B 1 93 ? 10.875 13.961 8.062 1 94.06 93 LEU B CA 1
ATOM 2206 C C . LEU B 1 93 ? 9.898 13.031 7.344 1 94.06 93 LEU B C 1
ATOM 2208 O O . LEU B 1 93 ? 9.57 13.258 6.18 1 94.06 93 LEU B O 1
ATOM 2212 N N . SER B 1 94 ? 9.406 12.023 8.008 1 94.94 94 SER B N 1
ATOM 2213 C CA . SER B 1 94 ? 8.602 10.977 7.375 1 94.94 94 SER B CA 1
ATOM 2214 C C . SER B 1 94 ? 7.117 11.188 7.656 1 94.94 94 SER B C 1
ATOM 2216 O O . SER B 1 94 ? 6.395 10.227 7.941 1 94.94 94 SER B O 1
ATOM 2218 N N . PHE B 1 95 ? 6.637 12.414 7.664 1 96 95 PHE B N 1
ATOM 2219 C CA . PHE B 1 95 ? 5.207 12.664 7.797 1 96 95 PHE B CA 1
ATOM 2220 C C . PHE B 1 95 ? 4.508 12.516 6.449 1 96 95 PHE B C 1
ATOM 2222 O O . PHE B 1 95 ? 5.16 12.375 5.414 1 96 95 PHE B O 1
ATOM 2229 N N . ASP B 1 96 ? 3.188 12.531 6.473 1 94.75 96 ASP B N 1
ATOM 2230 C CA . ASP B 1 96 ? 2.398 12.398 5.25 1 94.75 96 ASP B CA 1
ATOM 2231 C C . ASP B 1 96 ? 1.806 13.742 4.836 1 94.75 96 ASP B C 1
ATOM 2233 O O . ASP B 1 96 ? 1.57 13.984 3.652 1 94.75 96 ASP B O 1
ATOM 2237 N N . GLU B 1 97 ? 1.521 14.555 5.805 1 93.56 97 GLU B N 1
ATOM 2238 C CA . GLU B 1 97 ? 0.967 15.891 5.582 1 93.56 97 GLU B CA 1
ATOM 2239 C C . GLU B 1 97 ? 1.465 16.875 6.637 1 93.56 97 GLU B C 1
ATOM 2241 O O . GLU B 1 97 ? 1.857 16.469 7.734 1 93.56 97 GLU B O 1
ATOM 2246 N N . TYR B 1 98 ? 1.499 18.125 6.238 1 95.44 98 TYR B N 1
ATOM 2247 C CA . TYR B 1 98 ? 1.927 19.219 7.113 1 95.44 98 TYR B CA 1
ATOM 2248 C C . TYR B 1 98 ? 0.919 20.359 7.098 1 95.44 98 TYR B C 1
ATOM 2250 O O . TYR B 1 98 ? 0.615 20.906 6.035 1 95.44 98 TYR B O 1
ATOM 2258 N N . ALA B 1 99 ? 0.366 20.641 8.242 1 95 99 ALA B N 1
ATOM 2259 C CA . ALA B 1 99 ? -0.598 21.734 8.375 1 95 99 ALA B CA 1
ATOM 2260 C C . ALA B 1 99 ? -0.145 22.734 9.438 1 95 99 ALA B C 1
ATOM 2262 O O . ALA B 1 99 ? 0.147 22.359 10.57 1 95 99 ALA B O 1
ATOM 2263 N N . VAL B 1 100 ? -0.123 23.984 9.094 1 96.38 100 VAL B N 1
ATOM 2264 C CA . VAL B 1 100 ? 0.368 25.031 9.984 1 96.38 100 VAL B CA 1
ATOM 2265 C C . VAL B 1 100 ? -0.803 25.672 10.734 1 96.38 100 VAL B C 1
ATOM 2267 O O . VAL B 1 100 ? -1.795 26.062 10.117 1 96.38 100 VAL B O 1
ATOM 2270 N N . LYS B 1 101 ? -0.648 25.688 12.016 1 97 101 LYS B N 1
ATOM 2271 C CA . LYS B 1 101 ? -1.634 26.375 12.844 1 97 101 LYS B CA 1
ATOM 2272 C C . LYS B 1 101 ? -1.584 27.875 12.625 1 97 101 LYS B C 1
ATOM 2274 O O . LYS B 1 101 ? -0.516 28.438 12.375 1 97 101 LYS B O 1
ATOM 2279 N N . PRO B 1 102 ? -2.824 28.547 12.719 1 96.69 102 PRO B N 1
ATOM 2280 C CA . PRO B 1 102 ? -4.156 28.031 13.055 1 96.69 102 PRO B CA 1
ATOM 2281 C C . PRO B 1 102 ? -4.82 27.312 11.898 1 96.69 102 PRO B C 1
ATOM 2283 O O . PRO B 1 102 ? -4.684 27.719 10.742 1 96.69 102 PRO B O 1
ATOM 2286 N N . VAL B 1 103 ? -5.453 26.234 12.234 1 96 103 VAL B N 1
ATOM 2287 C CA . VAL B 1 103 ? -6.129 25.438 11.219 1 96 103 VAL B CA 1
ATOM 2288 C C . VAL B 1 103 ? -7.641 25.578 11.367 1 96 103 VAL B C 1
ATOM 2290 O O . VAL B 1 103 ? -8.164 25.562 12.492 1 96 103 VAL B O 1
ATOM 2293 N N . ARG B 1 104 ? -8.328 25.781 10.258 1 96.19 104 ARG B N 1
ATOM 2294 C CA . ARG B 1 104 ? -9.789 25.844 10.258 1 96.19 104 ARG B CA 1
ATOM 2295 C C . ARG B 1 104 ? -10.383 24.438 10.234 1 96.19 104 ARG B C 1
ATOM 2297 O O . ARG B 1 104 ? -9.711 23.469 9.859 1 96.19 104 ARG B O 1
ATOM 2304 N N . LYS B 1 105 ? -11.633 24.422 10.656 1 97.19 105 LYS B N 1
ATOM 2305 C CA . LYS B 1 105 ? -12.336 23.141 10.688 1 97.19 105 LYS B CA 1
ATOM 2306 C C . LYS B 1 105 ? -12.312 22.469 9.32 1 97.19 105 LYS B C 1
ATOM 2308 O O . LYS B 1 105 ? -11.969 21.297 9.203 1 97.19 105 LYS B O 1
ATOM 2313 N N . ASP B 1 106 ? -12.664 23.203 8.258 1 95.31 106 ASP B N 1
ATOM 2314 C CA . ASP B 1 106 ? -1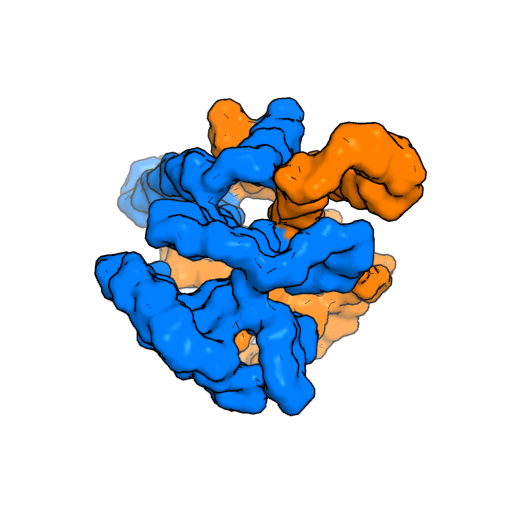2.734 22.641 6.91 1 95.31 106 ASP B CA 1
ATOM 2315 C C . ASP B 1 106 ? -11.367 22.156 6.449 1 95.31 106 ASP B C 1
ATOM 2317 O O . ASP B 1 106 ? -11.258 21.125 5.773 1 95.31 106 ASP B O 1
ATOM 2321 N N . GLU B 1 107 ? -10.352 22.859 6.773 1 93.69 107 GLU B N 1
ATOM 2322 C CA . GLU B 1 107 ? -8.992 22.469 6.406 1 93.69 107 GLU B CA 1
ATOM 2323 C C . GLU B 1 107 ? -8.578 21.172 7.105 1 93.69 107 GLU B C 1
ATOM 2325 O O . GLU B 1 107 ? -8.008 20.281 6.48 1 93.69 107 GLU B O 1
ATOM 2330 N N . LEU B 1 108 ? -8.867 21.125 8.406 1 96.81 108 LEU B N 1
ATOM 2331 C CA . LEU B 1 108 ? -8.523 19.922 9.172 1 96.81 108 LEU B CA 1
ATOM 2332 C C . LEU B 1 108 ? -9.258 18.703 8.625 1 96.81 108 LEU B C 1
ATOM 2334 O O . LEU B 1 108 ? -8.656 17.641 8.461 1 96.81 108 LEU B O 1
ATOM 2338 N N . GLU B 1 109 ? -10.492 18.891 8.344 1 95.75 109 GLU B N 1
ATOM 2339 C CA . GLU B 1 109 ? -11.289 17.812 7.77 1 95.75 109 GLU B CA 1
ATOM 2340 C C . GLU B 1 109 ? -10.734 17.375 6.414 1 95.75 109 GLU B C 1
ATOM 2342 O O . GLU B 1 109 ? -10.664 16.172 6.121 1 95.75 109 GLU B O 1
ATOM 2347 N N . SER B 1 110 ? -10.352 18.328 5.594 1 92.94 110 SER B N 1
ATOM 2348 C CA . SER B 1 110 ? -9.805 18.031 4.273 1 92.94 110 SER B CA 1
ATOM 2349 C C . SER B 1 110 ? -8.5 17.25 4.387 1 92.94 110 SER B C 1
ATOM 2351 O O . SER B 1 110 ? -8.242 16.344 3.594 1 92.94 110 SER B O 1
ATOM 2353 N N . VAL B 1 111 ? -7.668 17.609 5.367 1 93.19 111 VAL B N 1
ATOM 2354 C CA . VAL B 1 111 ? -6.402 16.922 5.594 1 93.19 111 VAL B CA 1
ATOM 2355 C C . VAL B 1 111 ? -6.672 15.453 5.934 1 93.19 111 VAL B C 1
ATOM 2357 O O . VAL B 1 111 ? -6.082 14.555 5.332 1 93.19 111 VAL B O 1
ATOM 2360 N N . VAL B 1 112 ? -7.586 15.219 6.84 1 95.88 112 VAL B N 1
ATOM 2361 C CA . VAL B 1 112 ? -7.883 13.859 7.277 1 95.88 112 VAL B CA 1
ATOM 2362 C C . VAL B 1 112 ? -8.508 13.07 6.125 1 95.88 112 VAL B C 1
ATOM 2364 O O . VAL B 1 112 ? -8.141 11.922 5.883 1 95.88 112 VAL B O 1
ATOM 2367 N N . GLU B 1 113 ? -9.398 13.727 5.422 1 93.5 113 GLU B N 1
ATOM 2368 C CA . GLU B 1 113 ? -10.047 13.078 4.281 1 93.5 113 GLU B CA 1
ATOM 2369 C C . GLU B 1 113 ? -9.023 12.641 3.24 1 93.5 113 GLU B C 1
ATOM 2371 O O . GLU B 1 113 ? -9.094 11.523 2.725 1 93.5 113 GLU B O 1
ATOM 2376 N N . ALA B 1 114 ? -8.133 13.461 2.965 1 91.62 114 ALA B N 1
ATOM 2377 C CA . ALA B 1 114 ? -7.105 13.156 1.967 1 91.62 114 ALA B CA 1
ATOM 2378 C C . ALA B 1 114 ? -6.234 11.984 2.416 1 91.62 114 ALA B C 1
ATOM 2380 O O . ALA B 1 114 ? -5.887 11.117 1.611 1 91.62 114 ALA B O 1
ATOM 2381 N N . LEU B 1 115 ? -5.887 11.977 3.674 1 94.19 115 LEU B N 1
ATOM 2382 C CA . LEU B 1 115 ? -5.035 10.914 4.191 1 94.19 115 LEU B CA 1
ATOM 2383 C C . LEU B 1 115 ? -5.773 9.578 4.195 1 94.19 115 LEU B C 1
ATOM 2385 O O . LEU B 1 115 ? -5.191 8.539 3.875 1 94.19 115 LEU B O 1
ATOM 2389 N N . VAL B 1 116 ? -7.043 9.625 4.559 1 94.56 116 VAL B N 1
ATOM 2390 C CA . VAL B 1 116 ? -7.867 8.422 4.508 1 94.56 116 VAL B CA 1
ATOM 2391 C C . VAL B 1 116 ? -7.992 7.941 3.064 1 94.56 116 VAL B C 1
ATOM 2393 O O . VAL B 1 116 ? -7.883 6.742 2.789 1 94.56 116 VAL B O 1
ATOM 2396 N N . ALA B 1 117 ? -8.219 8.883 2.145 1 92.62 117 ALA B N 1
ATOM 2397 C CA . ALA B 1 117 ? -8.336 8.547 0.728 1 92.62 117 ALA B CA 1
ATOM 2398 C C . ALA B 1 117 ? -7.055 7.898 0.211 1 92.62 117 ALA B C 1
ATOM 2400 O O . ALA B 1 117 ? -7.102 6.996 -0.63 1 92.62 117 ALA B O 1
ATOM 2401 N N . ARG B 1 118 ? -5.898 8.375 0.667 1 91.75 118 ARG B N 1
ATOM 2402 C CA . ARG B 1 118 ? -4.625 7.777 0.277 1 91.75 118 ARG B CA 1
ATOM 2403 C C . ARG B 1 118 ? -4.566 6.305 0.67 1 91.75 118 ARG B C 1
ATOM 2405 O O . ARG B 1 118 ? -4.133 5.465 -0.118 1 91.75 118 ARG B O 1
ATOM 2412 N N . SER B 1 119 ? -4.984 6.008 1.888 1 93 119 SER B N 1
ATOM 2413 C CA . SER B 1 119 ? -5 4.629 2.357 1 93 119 SER B CA 1
ATOM 2414 C C . SER B 1 119 ? -6.004 3.787 1.573 1 93 119 SER B C 1
ATOM 2416 O O . SER B 1 119 ? -5.727 2.631 1.245 1 93 119 SER B O 1
ATOM 2418 N N . GLU B 1 120 ? -7.133 4.395 1.312 1 92.5 120 GLU B N 1
ATOM 2419 C CA . GLU B 1 120 ? -8.141 3.695 0.524 1 92.5 120 GLU B CA 1
ATOM 2420 C C . GLU B 1 120 ? -7.633 3.387 -0.881 1 92.5 120 GLU B C 1
ATOM 2422 O O . GLU B 1 120 ? -7.859 2.291 -1.402 1 92.5 120 GLU B O 1
ATOM 2427 N N . TYR B 1 121 ? -7.023 4.387 -1.446 1 90.94 121 TYR B N 1
ATOM 2428 C CA . TYR B 1 121 ? -6.461 4.195 -2.777 1 90.94 121 TYR B CA 1
ATOM 2429 C C . TYR B 1 121 ? -5.508 3.006 -2.799 1 90.94 121 TYR B C 1
ATOM 2431 O O . TYR B 1 121 ? -5.605 2.137 -3.668 1 90.94 121 TYR B O 1
ATOM 2439 N N . ASP B 1 122 ? -4.652 2.998 -1.882 1 90.56 122 ASP B N 1
ATOM 2440 C CA . ASP B 1 122 ? -3.68 1.915 -1.781 1 90.56 122 ASP B CA 1
ATOM 2441 C C . ASP B 1 122 ? -4.375 0.559 -1.688 1 90.56 122 ASP B C 1
ATOM 2443 O O . ASP B 1 122 ? -4.051 -0.363 -2.439 1 90.56 122 ASP B O 1
ATOM 2447 N N . SER B 1 123 ? -5.332 0.421 -0.814 1 91.5 123 SER B N 1
ATOM 2448 C CA . SER B 1 123 ? -6.07 -0.823 -0.623 1 91.5 123 SER B CA 1
ATOM 2449 C C . SER B 1 123 ? -6.824 -1.219 -1.888 1 91.5 123 SER B C 1
ATOM 2451 O O . SER B 1 123 ? -6.883 -2.398 -2.238 1 91.5 123 SER B O 1
ATOM 2453 N N . GLN B 1 124 ? -7.379 -0.262 -2.531 1 92.19 124 GLN B N 1
ATOM 2454 C CA . GLN B 1 124 ? -8.164 -0.509 -3.738 1 92.19 124 GLN B CA 1
ATOM 2455 C C . GLN B 1 124 ? -7.277 -1.012 -4.875 1 92.19 124 GLN B C 1
ATOM 2457 O O . GLN B 1 124 ? -7.664 -1.921 -5.613 1 92.19 124 GLN B O 1
ATOM 2462 N N . VAL B 1 125 ? -6.145 -0.436 -5.039 1 90.56 125 VAL B N 1
ATOM 2463 C CA . VAL B 1 125 ? -5.219 -0.872 -6.078 1 90.56 125 VAL B CA 1
ATOM 2464 C C . VAL B 1 125 ? -4.809 -2.322 -5.832 1 90.56 125 VAL B C 1
ATOM 2466 O O . VAL B 1 125 ? -4.82 -3.141 -6.754 1 90.56 125 VAL B O 1
ATOM 2469 N N . GLN B 1 126 ? -4.504 -2.674 -4.609 1 89.44 126 GLN B N 1
ATOM 2470 C CA . GLN B 1 126 ? -4.117 -4.043 -4.285 1 89.44 126 GLN B CA 1
ATOM 2471 C C . GLN B 1 126 ? -5.25 -5.02 -4.578 1 89.44 126 GLN B C 1
ATOM 2473 O O . GLN B 1 126 ? -5.02 -6.109 -5.109 1 89.44 126 GLN B O 1
ATOM 2478 N N . ARG B 1 127 ? -6.41 -4.609 -4.23 1 91.56 127 ARG B N 1
ATOM 2479 C CA . ARG B 1 127 ? -7.574 -5.445 -4.5 1 91.56 127 ARG B CA 1
ATOM 2480 C C . ARG B 1 127 ? -7.789 -5.617 -6.004 1 91.56 127 ARG B C 1
ATOM 2482 O O . ARG B 1 127 ? -8.125 -6.707 -6.469 1 91.56 127 ARG B O 1
ATOM 2489 N N . LEU B 1 128 ? -7.617 -4.551 -6.672 1 92.31 128 LEU B N 1
ATOM 2490 C CA . LEU B 1 128 ? -7.762 -4.613 -8.125 1 92.31 128 LEU B CA 1
ATOM 2491 C C . LEU B 1 128 ? -6.773 -5.602 -8.727 1 92.31 128 LEU B C 1
ATOM 2493 O O . LEU B 1 128 ? -7.145 -6.426 -9.57 1 92.31 128 LEU B O 1
ATOM 2497 N N . PHE B 1 129 ? -5.535 -5.574 -8.234 1 90.44 129 PHE B N 1
ATOM 2498 C CA . PHE B 1 129 ? -4.52 -6.5 -8.727 1 90.44 129 PHE B CA 1
ATOM 2499 C C . PHE B 1 129 ? -4.91 -7.941 -8.43 1 90.44 129 PHE B C 1
ATOM 2501 O O . PHE B 1 129 ? -4.785 -8.812 -9.289 1 90.44 129 PHE B O 1
ATOM 2508 N N . ALA B 1 130 ? -5.363 -8.141 -7.273 1 89.94 130 ALA B N 1
ATOM 2509 C CA . ALA B 1 130 ? -5.742 -9.492 -6.867 1 89.94 130 ALA B CA 1
ATOM 2510 C C . ALA B 1 130 ? -6.895 -10.016 -7.723 1 89.94 130 ALA B C 1
ATOM 2512 O O . ALA B 1 130 ? -6.848 -11.148 -8.203 1 89.94 130 ALA B O 1
ATOM 2513 N N . LEU B 1 131 ? -7.906 -9.195 -7.91 1 92.69 131 LEU B N 1
ATOM 2514 C CA . LEU B 1 131 ? -9.055 -9.617 -8.703 1 92.69 131 LEU B CA 1
ATOM 2515 C C . LEU B 1 131 ? -8.664 -9.844 -10.156 1 92.69 131 LEU B C 1
ATOM 2517 O O . LEU B 1 131 ? -9.125 -10.797 -10.789 1 92.69 131 LEU B O 1
ATOM 2521 N N . ALA B 1 132 ? -7.891 -9 -10.672 1 91.06 132 ALA B N 1
ATOM 2522 C CA . ALA B 1 132 ? -7.426 -9.141 -12.055 1 91.06 132 ALA B CA 1
ATOM 2523 C C . ALA B 1 132 ? -6.656 -10.445 -12.242 1 91.06 132 ALA B C 1
ATOM 2525 O O . ALA B 1 132 ? -6.762 -11.094 -13.289 1 91.06 132 ALA B O 1
ATOM 2526 N N . SER B 1 133 ? -5.879 -10.805 -11.258 1 90.88 133 SER B N 1
ATOM 2527 C CA . SER B 1 133 ? -5.129 -12.055 -11.312 1 90.88 133 SER B CA 1
ATOM 2528 C C . SER B 1 133 ? -6.066 -13.258 -11.344 1 90.88 133 SER B C 1
ATOM 2530 O O . SER B 1 133 ? -5.82 -14.227 -12.07 1 90.88 133 SER B O 1
ATOM 2532 N N . LYS B 1 134 ? -7.094 -13.188 -10.555 1 93.12 134 LYS B N 1
ATOM 2533 C CA . LYS B 1 134 ? -8.086 -14.258 -10.555 1 93.12 134 LYS B CA 1
ATOM 2534 C C . LYS B 1 134 ? -8.758 -14.383 -11.914 1 93.12 134 LYS B C 1
ATOM 2536 O O . LYS B 1 134 ? -8.938 -15.492 -12.43 1 93.12 134 LYS B O 1
ATOM 2541 N N . ARG B 1 135 ? -9.141 -13.266 -12.438 1 92.94 135 ARG B N 1
ATOM 2542 C CA . ARG B 1 135 ? -9.758 -13.273 -13.766 1 92.94 135 ARG B CA 1
ATOM 2543 C C . ARG B 1 135 ? -8.812 -13.859 -14.805 1 92.94 135 ARG B C 1
ATOM 2545 O O . ARG B 1 135 ? -9.227 -14.664 -15.641 1 92.94 135 ARG B O 1
ATOM 2552 N N . ALA B 1 136 ? -7.566 -13.445 -14.75 1 90 136 ALA B N 1
ATOM 2553 C CA . ALA B 1 136 ? -6.57 -13.938 -15.695 1 90 136 ALA B CA 1
ATOM 2554 C C . ALA B 1 136 ? -6.387 -15.445 -15.562 1 90 136 ALA B C 1
ATOM 2556 O O . ALA B 1 136 ? -6.273 -16.156 -16.562 1 90 136 ALA B O 1
ATOM 2557 N N . ALA B 1 137 ? -6.332 -15.922 -14.344 1 91.12 137 ALA B N 1
ATOM 2558 C CA . ALA B 1 137 ? -6.168 -17.344 -14.094 1 91.12 137 ALA B CA 1
ATOM 2559 C C . ALA B 1 137 ? -7.336 -18.141 -14.68 1 91.12 137 ALA B C 1
ATOM 2561 O O . ALA B 1 137 ? -7.133 -19.172 -15.328 1 91.12 137 ALA B O 1
ATOM 2562 N N . LEU B 1 138 ? -8.523 -17.688 -14.469 1 94.5 138 LEU B N 1
ATOM 2563 C CA . LEU B 1 138 ? -9.711 -18.375 -14.977 1 94.5 138 LEU B CA 1
ATOM 2564 C C . LEU B 1 138 ? -9.758 -18.312 -16.5 1 94.5 138 LEU B C 1
ATOM 2566 O O . LEU B 1 138 ? -10.07 -19.312 -17.156 1 94.5 138 LEU B O 1
ATOM 2570 N N . ARG B 1 139 ? -9.43 -17.188 -17.062 1 92.69 139 ARG B N 1
ATOM 2571 C CA . ARG B 1 139 ? -9.43 -17.016 -18.516 1 92.69 139 ARG B CA 1
ATOM 2572 C C . ARG B 1 139 ? -8.406 -17.938 -19.188 1 92.69 139 ARG B C 1
ATOM 2574 O O . ARG B 1 139 ? -8.625 -18.406 -20.297 1 92.69 139 ARG B O 1
ATOM 2581 N N . ALA B 1 140 ? -7.32 -18.172 -18.484 1 89.44 140 ALA B N 1
ATOM 2582 C CA . ALA B 1 140 ? -6.25 -19 -19.047 1 89.44 140 ALA B CA 1
ATOM 2583 C C . ALA B 1 140 ? -6.633 -20.469 -19.016 1 89.44 140 ALA B C 1
ATOM 2585 O O . ALA B 1 140 ? -6.18 -21.25 -19.859 1 89.44 140 ALA B O 1
ATOM 2586 N N . GLU B 1 141 ? -7.574 -20.875 -18.156 1 91.25 141 GLU B N 1
ATOM 2587 C CA . GLU B 1 141 ? -7.766 -22.297 -17.922 1 91.25 141 GLU B CA 1
ATOM 2588 C C . GLU B 1 141 ? -9.156 -22.75 -18.359 1 91.25 141 GLU B C 1
ATOM 2590 O O . GLU B 1 141 ? -9.375 -23.938 -18.625 1 91.25 141 GLU B O 1
ATOM 2595 N N . LYS B 1 142 ? -10.125 -21.844 -18.438 1 93.44 142 LYS B N 1
ATOM 2596 C CA . LYS B 1 142 ? -11.5 -22.219 -18.75 1 93.44 142 LYS B CA 1
ATOM 2597 C C . LYS B 1 142 ? -11.875 -21.797 -20.156 1 93.44 142 LYS B C 1
ATOM 2599 O O . LYS B 1 142 ? -11.398 -20.781 -20.656 1 93.44 142 LYS B O 1
ATOM 2604 N N . ALA B 1 143 ? -12.781 -22.625 -20.75 1 93.25 143 ALA B N 1
ATOM 2605 C CA . ALA B 1 143 ? -13.312 -22.281 -22.062 1 93.25 143 ALA B CA 1
ATOM 2606 C C . ALA B 1 143 ? -14.227 -21.062 -21.984 1 93.25 143 ALA B C 1
ATOM 2608 O O . ALA B 1 143 ? -14.875 -20.844 -20.953 1 93.25 143 ALA B O 1
ATOM 2609 N N . ASP B 1 144 ? -14.297 -20.266 -23.016 1 93.31 144 ASP B N 1
ATOM 2610 C CA . ASP B 1 144 ? -15.109 -19.047 -23.094 1 93.31 144 ASP B CA 1
ATOM 2611 C C . ASP B 1 144 ? -16.562 -19.344 -22.719 1 93.31 144 ASP B C 1
ATOM 2613 O O . ASP B 1 144 ? -17.188 -18.562 -22 1 93.31 144 ASP B O 1
ATOM 2617 N N . GLU B 1 145 ? -17.031 -20.453 -23.219 1 94 145 GLU B N 1
ATOM 2618 C CA . GLU B 1 145 ? -18.422 -20.812 -22.969 1 94 145 GLU B CA 1
ATOM 2619 C C . GLU B 1 145 ? -18.688 -21 -21.469 1 94 145 GLU B C 1
ATOM 2621 O O . GLU B 1 145 ? -19.703 -20.547 -20.953 1 94 145 GLU B O 1
ATOM 2626 N N . LYS B 1 146 ? -17.781 -21.688 -20.766 1 94.44 146 LYS B N 1
ATOM 2627 C CA . LYS B 1 146 ? -17.906 -21.906 -19.328 1 94.44 146 LYS B CA 1
ATOM 2628 C C . LYS B 1 146 ? -17.828 -20.594 -18.562 1 94.44 146 LYS B C 1
ATOM 2630 O O . LYS B 1 146 ? -18.547 -20.406 -17.578 1 94.44 146 LYS B O 1
ATOM 2635 N N . LEU B 1 147 ? -16.953 -19.703 -19.031 1 95.12 147 LEU B N 1
ATOM 2636 C CA . LEU B 1 147 ? -16.828 -18.391 -18.406 1 95.12 147 LEU B CA 1
ATOM 2637 C C . LEU B 1 147 ? -18.109 -17.594 -18.547 1 95.12 147 LEU B C 1
ATOM 2639 O O . LEU B 1 147 ? -18.594 -17.016 -17.578 1 95.12 147 LEU B O 1
ATOM 2643 N N . GLU B 1 148 ? -18.656 -17.562 -19.703 1 92.56 148 GLU B N 1
ATOM 2644 C CA . GLU B 1 148 ? -19.859 -16.781 -20 1 92.56 148 GLU B CA 1
ATOM 2645 C C . GLU B 1 148 ? -21.062 -17.297 -19.203 1 92.56 148 GLU B C 1
ATOM 2647 O O . GLU B 1 148 ? -21.938 -16.516 -18.844 1 92.56 148 GLU B O 1
ATOM 2652 N N . GLN B 1 149 ? -21.047 -18.562 -18.891 1 94.5 149 GLN B N 1
ATOM 2653 C CA . GLN B 1 149 ? -22.203 -19.172 -18.234 1 94.5 149 GLN B CA 1
ATOM 2654 C C . GLN B 1 149 ? -22.047 -19.125 -16.719 1 94.5 149 GLN B C 1
ATOM 2656 O O . GLN B 1 149 ? -22.984 -19.469 -15.984 1 94.5 149 GLN B O 1
ATOM 2661 N N . SER B 1 150 ? -20.922 -18.75 -16.266 1 95.62 150 SER B N 1
ATOM 2662 C CA . SER B 1 150 ? -20.656 -18.766 -14.828 1 95.62 150 SER B CA 1
ATOM 2663 C C . SER B 1 150 ? -21.078 -17.453 -14.18 1 95.62 150 SER B C 1
ATOM 2665 O O . SER B 1 150 ? -20.531 -16.391 -14.477 1 95.62 150 SER B O 1
ATOM 2667 N N . ASP B 1 151 ? -21.984 -17.578 -13.242 1 96.06 151 ASP B N 1
ATOM 2668 C CA . ASP B 1 151 ? -22.406 -16.406 -12.461 1 96.06 151 ASP B CA 1
ATOM 2669 C C . ASP B 1 151 ? -21.234 -15.852 -11.656 1 96.06 151 ASP B C 1
ATOM 2671 O O . ASP B 1 151 ? -21.078 -14.633 -11.539 1 96.06 151 ASP B O 1
ATOM 2675 N N . ALA B 1 152 ? -20.438 -16.703 -11.188 1 95.88 152 ALA B N 1
ATOM 2676 C CA . ALA B 1 152 ? -19.297 -16.297 -10.367 1 95.88 152 ALA B CA 1
ATOM 2677 C C . ALA B 1 152 ? -18.312 -15.469 -11.188 1 95.88 152 ALA B C 1
ATOM 2679 O O . ALA B 1 152 ? -17.797 -14.453 -10.711 1 95.88 152 ALA B O 1
ATOM 2680 N N . TYR B 1 153 ? -18.109 -15.891 -12.406 1 96.25 153 TYR B N 1
ATOM 2681 C CA . TYR B 1 153 ? -17.188 -15.172 -13.273 1 96.25 153 TYR B CA 1
ATOM 2682 C C . TYR B 1 153 ? -17.75 -13.805 -13.656 1 96.25 153 TYR B C 1
ATOM 2684 O O . TYR B 1 153 ? -17.016 -12.812 -13.688 1 96.25 153 TYR B O 1
ATOM 2692 N N . GLN B 1 154 ? -19 -13.789 -13.945 1 96.38 154 GLN B N 1
ATOM 2693 C CA . GLN B 1 154 ? -19.656 -12.523 -14.281 1 96.38 154 GLN B CA 1
ATOM 2694 C C . GLN B 1 154 ? -19.578 -11.547 -13.109 1 96.38 154 GLN B C 1
ATOM 2696 O O . GLN B 1 154 ? -19.328 -10.359 -13.297 1 96.38 154 GLN B O 1
ATOM 2701 N N . GLN B 1 155 ? -19.797 -12.062 -11.938 1 96.81 155 GLN B N 1
ATOM 2702 C CA . GLN B 1 155 ? -19.703 -11.227 -10.75 1 96.81 155 GLN B CA 1
ATOM 2703 C C . GLN B 1 155 ? -18.281 -10.703 -10.547 1 96.81 155 GLN B C 1
ATOM 2705 O O . GLN B 1 155 ? -18.094 -9.547 -10.164 1 96.81 155 GLN B O 1
ATOM 2710 N N . LEU B 1 156 ? -17.297 -11.539 -10.773 1 96.31 156 LEU B N 1
ATOM 2711 C CA . LEU B 1 156 ? -15.891 -11.141 -10.68 1 96.31 156 LEU B CA 1
ATOM 2712 C C . LEU B 1 156 ? -15.594 -9.969 -11.609 1 96.31 156 LEU B C 1
ATOM 2714 O O . LEU B 1 156 ? -14.977 -8.984 -11.195 1 96.31 156 LEU B O 1
ATOM 2718 N N . THR B 1 157 ? -16.062 -10.047 -12.852 1 94.69 157 THR B N 1
ATOM 2719 C CA . THR B 1 157 ? -15.852 -9.008 -13.852 1 94.69 157 THR B CA 1
ATOM 2720 C C . THR B 1 157 ? -16.547 -7.715 -13.445 1 94.69 157 THR B C 1
ATOM 2722 O O . THR B 1 157 ? -15.977 -6.629 -13.555 1 94.69 157 THR B O 1
ATOM 2725 N N . ALA B 1 158 ? -17.719 -7.852 -12.898 1 95.81 158 ALA B N 1
ATOM 2726 C CA . ALA B 1 158 ? -18.469 -6.688 -12.422 1 95.81 158 ALA B CA 1
ATOM 2727 C C . ALA B 1 158 ? -17.766 -6.023 -11.25 1 95.81 158 ALA B C 1
ATOM 2729 O O . ALA B 1 158 ? -17.719 -4.797 -11.148 1 95.81 158 ALA B O 1
ATOM 2730 N N . ASP B 1 159 ? -17.234 -6.863 -10.359 1 95.38 159 ASP B N 1
ATOM 2731 C CA . ASP B 1 159 ? -16.516 -6.348 -9.203 1 95.38 159 ASP B CA 1
ATOM 2732 C C . ASP B 1 159 ? -15.273 -5.562 -9.641 1 95.38 159 ASP B C 1
ATOM 2734 O O . ASP B 1 159 ? -14.953 -4.531 -9.047 1 95.38 159 ASP B O 1
ATOM 2738 N N . ILE B 1 160 ? -14.578 -5.984 -10.656 1 94.38 160 ILE B N 1
ATOM 2739 C CA . ILE B 1 160 ? -13.398 -5.301 -11.18 1 94.38 160 ILE B CA 1
ATOM 2740 C C . ILE B 1 160 ? -13.797 -3.939 -11.742 1 94.38 160 ILE B C 1
ATOM 2742 O O . ILE B 1 160 ? -13.156 -2.928 -11.453 1 94.38 160 ILE B O 1
ATOM 2746 N N . ASP B 1 161 ? -14.898 -3.906 -12.492 1 93.38 161 ASP B N 1
ATOM 2747 C CA . ASP B 1 161 ? -15.391 -2.656 -13.062 1 93.38 161 ASP B CA 1
ATOM 2748 C C . ASP B 1 161 ? -15.773 -1.664 -11.969 1 93.38 161 ASP B C 1
ATOM 2750 O O . ASP B 1 161 ? -15.445 -0.48 -12.047 1 93.38 161 ASP B O 1
ATOM 2754 N N . GLN B 1 162 ? -16.438 -2.207 -10.992 1 95.19 162 GLN B N 1
ATOM 2755 C CA . GLN B 1 162 ? -16.844 -1.361 -9.875 1 95.19 162 GLN B CA 1
ATOM 2756 C C . GLN B 1 162 ? -15.633 -0.81 -9.133 1 95.19 162 GLN B C 1
ATOM 2758 O O . GLN B 1 162 ? -15.617 0.362 -8.75 1 95.19 162 GLN B O 1
ATOM 2763 N N . LEU B 1 163 ? -14.695 -1.656 -8.922 1 93.81 163 LEU B N 1
ATOM 2764 C CA . LEU B 1 163 ? -13.477 -1.255 -8.219 1 93.81 163 LEU B CA 1
ATOM 2765 C C . LEU B 1 163 ? -12.727 -0.188 -9.008 1 93.81 163 LEU B C 1
ATOM 2767 O O . LEU B 1 163 ? -12.18 0.75 -8.422 1 93.81 163 LEU B O 1
ATOM 2771 N N . GLN B 1 164 ? -12.742 -0.247 -10.289 1 90.94 164 GLN B N 1
ATOM 2772 C CA . GLN B 1 164 ? -12.141 0.775 -11.141 1 90.94 164 GLN B CA 1
ATOM 2773 C C . GLN B 1 164 ? -12.836 2.119 -10.961 1 90.94 164 GLN B C 1
ATOM 2775 O O . GLN B 1 164 ? -12.18 3.158 -10.859 1 90.94 164 GLN B O 1
ATOM 2780 N N . SER B 1 165 ? -14.125 2.074 -10.875 1 91.5 165 SER B N 1
ATOM 2781 C CA . SER B 1 165 ? -14.891 3.297 -10.664 1 91.5 165 SER B CA 1
ATOM 2782 C C . SER B 1 165 ? -14.602 3.898 -9.289 1 91.5 165 SER B C 1
ATOM 2784 O O . SER B 1 165 ? -14.477 5.117 -9.156 1 91.5 165 SER B O 1
ATOM 2786 N N . GLU B 1 166 ? -14.516 2.994 -8.344 1 92.5 166 GLU B N 1
ATOM 2787 C CA . GLU B 1 166 ? -14.203 3.443 -6.992 1 92.5 166 GLU B CA 1
ATOM 2788 C C . GLU B 1 166 ? -12.82 4.094 -6.938 1 92.5 166 GLU B C 1
ATOM 2790 O O . GLU B 1 166 ? -12.641 5.105 -6.258 1 92.5 166 GLU B O 1
ATOM 2795 N N . LEU B 1 167 ? -11.891 3.514 -7.602 1 90.62 167 LEU B N 1
ATOM 2796 C CA . LEU B 1 167 ? -10.539 4.043 -7.652 1 90.62 167 LEU B CA 1
ATOM 2797 C C . LEU B 1 167 ? -10.516 5.438 -8.266 1 90.62 167 LEU B C 1
ATOM 2799 O O . LEU B 1 167 ? -9.82 6.328 -7.777 1 90.62 167 LEU B O 1
ATOM 2803 N N . GLU B 1 168 ? -11.258 5.68 -9.297 1 85.75 168 GLU B N 1
ATOM 2804 C CA . GLU B 1 168 ? -11.359 6.992 -9.93 1 85.75 168 GLU B CA 1
ATOM 2805 C C . GLU B 1 168 ? -11.93 8.023 -8.961 1 85.75 168 GLU B C 1
ATOM 2807 O O . GLU B 1 168 ? -11.445 9.156 -8.891 1 85.75 168 GLU B O 1
ATOM 2812 N N . ALA B 1 169 ? -12.961 7.566 -8.273 1 88.5 169 ALA B N 1
ATOM 2813 C CA . ALA B 1 169 ? -13.578 8.461 -7.297 1 88.5 169 ALA B CA 1
ATOM 2814 C C . ALA B 1 169 ? -12.602 8.805 -6.18 1 88.5 169 ALA B C 1
ATOM 2816 O O . ALA B 1 169 ? -12.516 9.961 -5.754 1 88.5 169 ALA B O 1
ATOM 2817 N N . THR B 1 170 ? -11.867 7.797 -5.684 1 90.69 170 THR B N 1
ATOM 2818 C CA . THR B 1 170 ? -10.891 8.008 -4.625 1 90.69 170 THR B CA 1
ATOM 2819 C C . THR B 1 170 ? -9.789 8.961 -5.082 1 90.69 170 THR B C 1
ATOM 2821 O O . THR B 1 170 ? -9.383 9.852 -4.34 1 90.69 170 THR B O 1
ATOM 2824 N N . LEU B 1 171 ? -9.344 8.828 -6.32 1 84.75 171 LEU B N 1
ATOM 2825 C CA . LEU B 1 171 ? -8.305 9.695 -6.875 1 84.75 171 LEU B CA 1
ATOM 2826 C C . LEU B 1 171 ? -8.766 11.156 -6.883 1 84.75 171 LEU B C 1
ATOM 2828 O O . LEU B 1 171 ? -7.965 12.062 -6.641 1 84.75 171 LEU B O 1
ATOM 2832 N N . SER B 1 172 ? -10.047 11.383 -7.125 1 83.12 172 SER B N 1
ATOM 2833 C CA . SER B 1 172 ? -10.586 12.734 -7.172 1 83.12 172 SER B CA 1
ATOM 2834 C C . SER B 1 172 ? -10.57 13.383 -5.793 1 83.12 172 SER B C 1
ATOM 2836 O O . SER B 1 172 ? -10.633 14.609 -5.68 1 83.12 172 SER B O 1
ATOM 2838 N N . GLN B 1 173 ? -10.562 12.531 -4.789 1 84.06 173 GLN B N 1
ATOM 2839 C CA . GLN B 1 173 ? -10.547 13.039 -3.42 1 84.06 173 GLN B CA 1
ATOM 2840 C C . GLN B 1 173 ? -9.125 13.391 -2.98 1 84.06 173 GLN B C 1
ATOM 2842 O O . GLN B 1 173 ? -8.938 14.047 -1.958 1 84.06 173 GLN B O 1
ATOM 2847 N N . LEU B 1 174 ? -8.297 12.766 -3.812 1 79.75 174 LEU B N 1
ATOM 2848 C CA . LEU B 1 174 ? -6.902 13.039 -3.473 1 79.75 174 LEU B CA 1
ATOM 2849 C C . LEU B 1 174 ? -6.531 14.477 -3.836 1 79.75 174 LEU B C 1
ATOM 2851 O O . LEU B 1 174 ? -6.523 14.836 -5.016 1 79.75 174 LEU B O 1
ATOM 2855 N N . ASP B 1 175 ? -7.777 15.336 -3.664 1 61.78 175 ASP B N 1
ATOM 2856 C CA . ASP B 1 175 ? -7.711 16.766 -3.938 1 61.78 175 ASP B CA 1
ATOM 2857 C C . ASP B 1 175 ? -6.301 17.312 -3.701 1 61.78 175 ASP B C 1
ATOM 2859 O O . ASP B 1 175 ? -5.949 18.375 -4.195 1 61.78 175 ASP B O 1
ATOM 2863 N N . ALA B 1 176 ? -5.836 16.938 -2.615 1 53.62 176 ALA B N 1
ATOM 2864 C CA . ALA B 1 176 ? -4.879 17.812 -1.93 1 53.62 176 ALA B CA 1
ATOM 2865 C C . ALA B 1 176 ? -3.73 18.203 -2.854 1 53.62 176 ALA B C 1
ATOM 2867 O O . ALA B 1 176 ? -3.654 17.719 -3.992 1 53.62 176 ALA B O 1
ATOM 2868 N N . ARG B 1 177 ? -2.654 18.75 -2.373 1 54.09 177 ARG B N 1
ATOM 2869 C CA . ARG B 1 177 ? -1.356 19.328 -2.705 1 54.09 177 ARG B CA 1
ATOM 2870 C C . ARG B 1 177 ? -0.714 18.594 -3.879 1 54.09 177 ARG B C 1
ATOM 2872 O O . ARG B 1 177 ? 0.385 18.047 -3.75 1 54.09 177 ARG B O 1
ATOM 2879 N N . ASP B 1 178 ? -1.603 18.547 -4.957 1 59.81 178 ASP B N 1
ATOM 2880 C CA . ASP B 1 178 ? -1.088 18.219 -6.285 1 59.81 178 ASP B CA 1
ATOM 2881 C C . ASP B 1 178 ? -0.907 16.719 -6.461 1 59.81 178 ASP B C 1
ATOM 2883 O O . ASP B 1 178 ? -0.231 16.266 -7.391 1 59.81 178 ASP B O 1
ATOM 2887 N N . LEU B 1 179 ? -1.542 15.969 -5.414 1 65.5 179 LEU B N 1
ATOM 2888 C CA . LEU B 1 179 ? -1.302 14.531 -5.52 1 65.5 179 LEU B CA 1
ATOM 2889 C C . LEU B 1 179 ? -2.047 13.945 -6.711 1 65.5 179 LEU B C 1
ATOM 2891 O O . LEU B 1 179 ? -1.513 13.086 -7.418 1 65.5 179 LEU B O 1
ATOM 2895 N N . GLU B 1 180 ? -3.26 14.547 -6.914 1 65.69 180 GLU B N 1
ATOM 2896 C CA . GLU B 1 180 ? -4.012 14.086 -8.078 1 65.69 180 GLU B CA 1
ATOM 2897 C C . GLU B 1 180 ? -3.24 14.352 -9.367 1 65.69 180 GLU B C 1
ATOM 2899 O O . GLU B 1 180 ? -3.205 13.508 -10.266 1 65.69 180 GLU B O 1
ATOM 2904 N N . ALA B 1 181 ? -2.656 15.445 -9.289 1 67.94 181 ALA B N 1
ATOM 2905 C CA . ALA B 1 181 ? -1.911 15.82 -10.492 1 67.94 181 ALA B CA 1
ATOM 2906 C C . ALA B 1 181 ? -0.709 14.898 -10.695 1 67.94 181 ALA B C 1
ATOM 2908 O O . ALA B 1 181 ? -0.399 14.523 -11.828 1 67.94 181 ALA B O 1
ATOM 2909 N N . GLU B 1 182 ? -0.159 14.555 -9.578 1 72.19 182 GLU B N 1
ATOM 2910 C CA . GLU B 1 182 ? 0.999 13.672 -9.672 1 72.19 182 GLU B CA 1
ATOM 2911 C C . GLU B 1 182 ? 0.601 12.289 -10.195 1 72.19 182 GLU B C 1
ATOM 2913 O O . GLU B 1 182 ? 1.32 11.695 -11 1 72.19 182 GLU B O 1
ATOM 2918 N N . MET B 1 183 ? -0.509 11.914 -9.766 1 73.44 183 MET B N 1
ATOM 2919 C CA . MET B 1 183 ? -0.996 10.617 -10.211 1 73.44 183 MET B CA 1
ATOM 2920 C C . MET B 1 183 ? -1.436 10.664 -11.672 1 73.44 183 MET B C 1
ATOM 2922 O O . MET B 1 183 ? -1.219 9.719 -12.422 1 73.44 183 MET B O 1
ATOM 2926 N N . GLN B 1 184 ? -1.963 11.805 -12.047 1 66.5 184 GLN B N 1
ATOM 2927 C CA . GLN B 1 184 ? -2.4 11.977 -13.43 1 66.5 184 GLN B CA 1
ATOM 2928 C C . GLN B 1 184 ? -1.212 11.992 -14.383 1 66.5 184 GLN B C 1
ATOM 2930 O O . GLN B 1 184 ? -1.312 11.508 -15.516 1 66.5 184 GLN B O 1
ATOM 2935 N N . ARG B 1 185 ? -0.118 12.484 -13.875 1 65.88 185 ARG B N 1
ATOM 2936 C CA . ARG B 1 185 ? 1.091 12.5 -14.688 1 65.88 185 ARG B CA 1
ATOM 2937 C C . ARG B 1 185 ? 1.601 11.086 -14.938 1 65.88 185 ARG B C 1
ATOM 2939 O O . ARG B 1 185 ? 2.195 10.805 -15.984 1 65.88 185 ARG B O 1
ATOM 2946 N N . LEU B 1 186 ? 1.469 10.312 -13.969 1 63.06 186 LEU B N 1
ATOM 2947 C CA . LEU B 1 186 ? 1.875 8.914 -14.117 1 63.06 186 LEU B CA 1
ATOM 2948 C C . LEU B 1 186 ? 1.024 8.211 -15.164 1 63.06 186 LEU B C 1
ATOM 2950 O O . LEU B 1 186 ? 1.504 7.305 -15.852 1 63.06 186 LEU B O 1
ATOM 2954 N N . ILE B 1 187 ? -0.177 8.734 -15.18 1 57.25 187 ILE B N 1
ATOM 2955 C CA . ILE B 1 187 ? -1.149 8.078 -16.047 1 57.25 187 ILE B CA 1
ATOM 2956 C C . ILE B 1 187 ? -1.018 8.617 -17.469 1 57.25 187 ILE B C 1
ATOM 2958 O O . ILE B 1 187 ? -1.26 7.898 -18.438 1 57.25 187 ILE B O 1
ATOM 2962 N N . ALA B 1 188 ? -0.607 9.859 -17.688 1 47.97 188 ALA B N 1
ATOM 2963 C CA . ALA B 1 188 ? -0.541 10.469 -19.016 1 47.97 188 ALA B CA 1
ATOM 2964 C C . ALA B 1 188 ? 0.671 9.961 -19.781 1 47.97 188 ALA B C 1
ATOM 2966 O O . ALA B 1 188 ? 1.672 9.555 -19.188 1 47.97 188 ALA B O 1
#

Nearest PDB structures (foldseek):
  1kgs-assembly1_A  TM=9.138E-01  e=1.268E-08  Thermotoga maritima
  1p2f-assembly1_A  TM=8.967E-01  e=3.340E-08  Thermotoga maritima
  3w9s-assembly1_B  TM=9.158E-01  e=7.250E-08  Klebsiella pneumoniae subsp. pneumoniae NTUH-K2044
  2vui-assembly1_B-2  TM=7.808E-01  e=3.131E-08  Rhodobacter capsulatus
  3eqz-assembly1_B-3  TM=7.899E-01  e=1.024E-06  Colwellia psychrerythraea 34H

Secondary structure (DSSP, 8-state):
---PPPEEEEE-S-HHHHHHHHHHHTTTSEEEEESSHHHHHHH--TT--EEEE-S--SSS-HHHHHHHHHHTT---EEEEEESS---GGGGGS--SEEEESS--HHHHHHHHHHHHHHHHHHHHHHHHHHHHHHHHHHHHHS-HHHHHH-HHHHHHHHHHHHHHHHHHHHHHHS-TTTHHHHHHHHH-/---PPPEEEEE-S-HHHHHHHHHHHTTTSEEEEESSHHHHHHH--TT--EEEE-S--SSS-HHHHHHHHHHTT---EEEEEESS---GGGGGS--SEEEESS--HHHHHHHHHHHHHHHHHHHHHHHHHHHHHHHHHHHHHS-HHHHHH-HHHHHHHHHHHHHHHHHHHHHHH--GGGHHHHHHHHH-

Organism: Natronomonas pharaonis (strain ATCC 35678 / DSM 2160 / CIP 103997 / JCM 8858 / NBRC 14720 / NCIMB 2260 / Gabara) (NCBI:txid348780)

Sequence (376 aa):
MTDEQPTVLVVDDEPELTDLYATWLESGYDVRTAYGGPEAVERLNEDIDVALVDRLMPQTSGDEVLDHVRAADYDCRVAMVTSVEPDFDIIDLSFDEYAVKPVRKDELESVVEALVARSEYDSQVQRLFALASKRAALRAEKADEKLEQSDAYQQLTADIDQLQSELEATLSQLDARDLEAEMQRLIAMTDEQPTVLVVDDEPELTDLYATWLESGYDVRTAYGGPEAVERLNEDIDVALVDRLMPQTSGDEVLDHVRAADYDCRVAMVTSVEPDFDIIDLSFDEYAVKPVRKDELESVVEALVARSEYDSQVQRLFALASKRAALRAEKADEKLEQSDAYQQLTADIDQLQSELEATLSQLDARDLEAEMQRLIA

InterPro domains:
  IPR001789 Signal transduction response regulator, receiver domain [PF00072] (8-112)
  IPR001789 Signal transduction response regulator, receiver domain [PS50110] (7-116)
  IPR001789 Signal transduction response regulator, receiver domain [SM00448] (6-112)
  IPR011006 CheY-like superfamily [SSF52172] (5-144)
  IPR013971 HalX domain [PF08663] (118-182)
  IPR050595 Bacterial response regulator [PTHR44591] (1-120)